Protein 6SDX (pdb70)

Sequence (347 aa):
ALSAWVGYSVLGAVLDPTGKIVERFTPEVAPISEERVIDVAPPSYASRVGVREPLITGVRAIDGLLTCGVGQRMGIFASAGCGKTMLMHMLIEQTEADVFVIGLIGERGREVTEFVDMLRASHKKEKCVLVFATSDFPSVDRCNAAQLATTVAEYFRDQGKRVVLFIDSMTRYARALRDVALASGERPARRGYPASVFDNLPRLLERPGATSEGSITAFYTVLLESEEEADPMADEIRSILDGHLYLSRKLAGQGHYPAIDVLKSVSRVFGQVTTPTHAEQASAVRKLMTRLEELQLFNIDNDRAMQMRDSLKAWLCQPVAQYSSFDDTLSGMNAFADQNSAWSHPQ

Foldseek 3Di:
DQKEKADQQQQQFEAELNHDGPDGLDPRPDPDIDIDDLQDFADDPVQADDQFAWWAQLALLCVQQATHTQQFEEEAEEAPQLQPVLVVLLSVQFTDWQAEFEFAAAAAPVVVVVVVVSLSVGPCSRRYGYYYDHNPDQLVSSLSRLSVSLVNQVRVQVVQIRYEYEYHAVQSNLVSQQVVCVVPPAAADAPSRGPVSLVRSLRSRNRFGQGPGHGYYYYHYDHPHDPPDDDPPVVSVCVNGQWYWYAYVVCSVVVQPPSTPSLPTHRNCVVNHDDVVSVVLSVLLNVLVVVLVVPPPPPVLVVQSVVLVVVVSVSNRDHSNRGHDSVRSSVVSVVSSVCSVPDSDPD

GO terms:
  GO:0005737 cytoplasm (C, EXP)
  GO:0005515 protein binding (F, IPI)

InterPro domains:
  IPR000194 ATPase, F1/V1/A1 complex, alpha/beta subunit, nucleotide-binding domain [PF00006] (139-348)
  IPR003593 AAA+ ATPase domain [SM00382] (151-332)
  IPR004100 ATPase, F1/V1/A1 complex, alpha/beta subunit, N-terminal domain [PF02874] (15-80)
  IPR005714 ATPase, type III secretion system, FliI/YscN [TIGR01026] (13-426)
  IPR020003 ATPase, alpha/beta subunit, nucleotide-binding domain, active site [PS00152] (339-348)
  IPR027417 P-loop containing nucleoside triphosphate hydrolase [SSF52540] (84-353)
  IPR040627 T3SS EscN ATPase, C-terminal [PF18269] (355-425)
  IPR050053 ATPase alpha/beta chains [PTHR15184] (17-420)

Solvent-accessible surface area: 15320 Å² total; per-residue (Å²): 131,98,52,7,138,0,0,47,16,3,12,0,0,5,0,25,2,72,13,140,63,67,64,78,17,19,119,78,73,24,114,92,44,72,106,48,58,5,60,55,61,36,48,66,200,84,62,60,87,50,31,197,84,38,2,48,0,0,0,29,3,0,0,0,8,0,0,0,0,9,3,0,38,1,0,0,0,0,29,73,73,1,21,27,62,97,5,0,19,2,0,5,52,18,3,147,11,60,5,0,0,0,0,10,0,6,46,138,36,149,68,10,77,81,6,9,65,93,4,99,83,20,134,19,70,73,66,0,0,0,0,28,0,16,52,140,58,75,18,83,31,52,7,13,0,0,12,0,0,1,0,0,0,12,4,0,25,50,67,42,69,72,0,1,0,2,0,12,5,0,4,68,5,0,66,2,17,53,56,54,11,69,94,89,72,62,199,79,64,126,138,34,6,0,55,37,1,32,109,50,0,29,78,3,0,68,1,0,6,16,26,105,111,10,8,0,0,0,2,0,1,1,47,31,46,74,134,166,125,14,37,26,3,2,90,44,0,62,72,25,0,31,0,25,0,41,2,0,165,114,27,10,71,124,39,13,102,14,1,5,19,3,65,104,4,61,6,130,6,35,59,110,12,18,84,109,83,5,34,120,28,7,49,15,0,71,113,0,12,59,82,4,70,107,42,47,172,212,153,100,49,71,88,105,0,56,114,29,65,80,55,7,51,68,39,12,47,2,79,49,95,76,121,6,36,46,110,88,0,47,70,13,1,66,52,21,9,72,64,26,95,83,46,33,128,56,193

Secondary structure (DSSP, 8-state):
--EEEEEGGGTTEEE-TTS-EEEESS--S---EEEEESS-PPPPGGG-----SEE--S-HHHHHHS-EETT-EEEEEE-TTS-HHHHHHHHHHH---SEEEEEEEEE-HHHHHHHHHHHHHSTTGGGEEEEEEETTS-HHHHHHHHHHHHHHHHHHHHTT-EEEEEEE-HHHHHHHHHHHHHTTTPPEEETTEEHHHHHHHHHHHTS-EE-SS-EEEEEEEEE--SSSS--HHHHHHHHHSSEEEEE-HHHHHHT-SS-B-GGG-EETTHHHHS-HHHHHHHHHHHHHHHHHHHHHT--HHHHHHHHHHHHHHHHH---TT----HHHHHHHHHHHHHHHHS-----

Structure (mmCIF, N/CA/C/O backbone):
data_6SDX
#
_entry.id   6SDX
#
_cell.length_a   107.898
_cell.length_b   107.898
_cell.length_c   73.847
_cell.angle_alpha   90.000
_cell.angle_beta   90.000
_cell.angle_gamma   120.000
#
_symmetry.space_group_name_H-M   'P 65'
#
loop_
_entity.id
_entity.type
_entity.pdbx_description
1 polymer 'ATP synthase'
2 non-polymer 'PHOSPHOTHIOPHOSPHORIC ACID-ADENYLATE ESTER'
3 non-polymer 'MAGNESIUM ION'
4 non-polymer GLYCEROL
5 water water
#
loop_
_atom_site.group_PDB
_atom_site.id
_atom_site.type_symbol
_atom_site.label_atom_id
_atom_site.label_alt_id
_atom_site.label_comp_id
_atom_site.label_asym_id
_atom_site.label_entity_id
_atom_site.label_seq_id
_atom_site.pdbx_PDB_ins_code
_atom_site.Cartn_x
_atom_site.Cartn_y
_atom_site.Cartn_z
_atom_site.occupancy
_atom_site.B_iso_or_equiv
_atom_site.auth_seq_id
_atom_site.auth_comp_id
_atom_site.auth_asym_id
_atom_site.auth_atom_id
_atom_site.pdbx_PDB_model_num
ATOM 1 N N . ALA A 1 4 ? 61.055 12.819 15.544 1.00 85.24 82 ALA A N 1
ATOM 2 C CA . ALA A 1 4 ? 61.817 11.643 15.141 1.00 84.39 82 ALA A CA 1
ATOM 3 C C . ALA A 1 4 ? 61.879 10.622 16.268 1.00 83.31 82 ALA A C 1
ATOM 4 O O . ALA A 1 4 ? 62.961 10.190 16.669 1.00 79.37 82 ALA A O 1
ATOM 6 N N . LEU A 1 5 ? 60.710 10.246 16.781 1.00 80.63 83 LEU A N 1
ATOM 7 C CA . LEU A 1 5 ? 60.641 9.221 17.812 1.00 73.54 83 LEU A CA 1
ATOM 8 C C . LEU A 1 5 ? 61.126 7.891 17.248 1.00 66.32 83 LEU A C 1
ATOM 9 O O . LEU A 1 5 ? 60.669 7.448 16.190 1.00 72.21 83 LEU A O 1
ATOM 14 N N . SER A 1 6 ? 62.069 7.263 17.942 1.00 60.29 84 SER A N 1
ATOM 15 C CA . SER A 1 6 ? 62.588 5.964 17.541 1.00 59.68 84 SER A CA 1
ATOM 16 C C . SER A 1 6 ? 62.192 4.904 18.558 1.00 59.84 84 SER A C 1
ATOM 17 O O . SER A 1 6 ? 61.698 5.198 19.650 1.00 65.47 84 SER A O 1
ATOM 20 N N . ALA A 1 7 ? 62.427 3.652 18.181 1.00 59.49 85 ALA A N 1
ATOM 21 C CA . ALA A 1 7 ? 62.109 2.530 19.047 1.00 55.18 85 ALA A CA 1
ATOM 22 C C . ALA A 1 7 ? 62.995 1.351 18.681 1.00 56.54 85 ALA A C 1
ATOM 23 O O . ALA A 1 7 ? 63.531 1.269 17.571 1.00 63.38 85 ALA A O 1
ATOM 25 N N . TRP A 1 8 ? 63.152 0.442 19.638 1.00 53.08 86 TRP A N 1
ATOM 26 C CA . TRP A 1 8 ? 63.927 -0.771 19.433 1.00 52.52 86 TRP A CA 1
ATOM 27 C C . TRP A 1 8 ? 63.018 -1.842 18.845 1.00 54.84 86 TRP A C 1
ATOM 28 O O . TRP A 1 8 ? 61.990 -2.188 19.437 1.00 58.76 86 TRP A O 1
ATOM 39 N N . VAL A 1 9 ? 63.398 -2.359 17.680 1.00 50.35 87 VAL A N 1
ATOM 40 C CA . VAL A 1 9 ? 62.656 -3.410 16.999 1.00 49.89 87 VAL A CA 1
ATOM 41 C C . VAL A 1 9 ? 63.634 -4.510 16.617 1.00 57.57 87 VAL A C 1
ATOM 42 O O . VAL A 1 9 ? 64.847 -4.310 16.593 1.00 64.21 87 VAL A O 1
ATOM 46 N N . GLY A 1 10 ? 63.097 -5.682 16.320 1.00 51.51 88 GLY A N 1
ATOM 47 C CA . GLY A 1 10 ? 63.935 -6.776 15.889 1.00 47.73 88 GLY A CA 1
ATOM 48 C C . GLY A 1 10 ? 63.427 -8.097 16.418 1.00 51.50 88 GLY A C 1
ATOM 49 O O . GLY A 1 10 ? 62.260 -8.231 16.778 1.00 56.93 88 GLY A O 1
ATOM 50 N N . TYR A 1 11 ? 64.330 -9.079 16.462 1.00 52.68 89 TYR A N 1
ATOM 51 C CA . TYR A 1 11 ? 63.962 -10.419 16.904 1.00 60.07 89 TYR A CA 1
ATOM 52 C C . TYR A 1 11 ? 63.527 -10.448 18.362 1.00 58.08 89 TYR A C 1
ATOM 53 O O . TYR A 1 11 ? 62.856 -11.400 18.778 1.00 61.84 89 TYR A O 1
ATOM 62 N N . SER A 1 12 ? 63.882 -9.422 19.141 1.00 47.26 90 SER A N 1
ATOM 63 C CA . SER A 1 12 ? 63.537 -9.377 20.556 1.00 49.18 90 SER A CA 1
ATOM 64 C C . SER A 1 12 ? 62.061 -9.089 20.805 1.00 49.40 90 SER A C 1
ATOM 65 O O . SER A 1 12 ? 61.591 -9.300 21.927 1.00 48.51 90 SER A O 1
ATOM 68 N N . VAL A 1 13 ? 61.314 -8.626 19.799 1.00 51.39 91 VAL A N 1
ATOM 69 C CA . VAL A 1 13 ? 59.888 -8.374 19.965 1.00 50.17 91 VAL A CA 1
ATOM 70 C C . VAL A 1 13 ? 59.029 -9.496 19.401 1.00 50.89 91 VAL A C 1
ATOM 71 O O . VAL A 1 13 ? 57.795 -9.396 19.436 1.00 54.34 91 VAL A O 1
ATOM 75 N N . LEU A 1 14 ? 59.638 -10.557 18.877 1.00 52.68 92 LEU A N 1
ATOM 76 C CA . LEU A 1 14 ? 58.869 -11.697 18.396 1.00 50.08 92 LEU A CA 1
ATOM 77 C C . LEU A 1 14 ? 58.199 -12.409 19.565 1.00 52.99 92 LEU A C 1
ATOM 78 O O . LEU A 1 14 ? 58.838 -12.695 20.583 1.00 54.36 92 LEU A O 1
ATOM 83 N N . GLY A 1 15 ? 56.910 -12.701 19.412 1.00 52.38 93 GLY A N 1
ATOM 84 C CA . GLY A 1 15 ? 56.149 -13.289 20.496 1.00 57.21 93 GLY A CA 1
ATOM 85 C C . GLY A 1 15 ? 55.896 -12.344 21.647 1.00 59.59 93 GLY A C 1
ATOM 86 O O . GLY A 1 15 ? 55.729 -12.794 22.784 1.00 67.20 93 GLY A O 1
ATOM 87 N N . ALA A 1 16 ? 55.861 -11.040 21.382 1.00 54.00 94 ALA A N 1
ATOM 88 C CA . ALA A 1 16 ? 55.716 -10.038 22.425 1.00 50.55 94 ALA A CA 1
ATOM 89 C C . ALA A 1 16 ? 54.612 -9.053 22.065 1.00 52.89 94 ALA A C 1
ATOM 90 O O . ALA A 1 16 ? 54.208 -8.924 20.906 1.00 53.37 94 ALA A O 1
ATOM 92 N N . VAL A 1 17 ? 54.136 -8.350 23.087 1.00 48.34 95 VAL A N 1
ATOM 93 C CA . VAL A 1 17 ? 53.148 -7.288 22.949 1.00 45.07 95 VAL A CA 1
ATOM 94 C C . VAL A 1 17 ? 53.839 -5.972 23.268 1.00 48.24 95 VAL A C 1
ATOM 95 O O . VAL A 1 17 ? 54.402 -5.806 24.357 1.00 54.13 95 VAL A O 1
ATOM 99 N N . LEU A 1 18 ? 53.794 -5.037 22.328 1.00 49.49 96 LEU A N 1
ATOM 100 C CA . LEU A 1 18 ? 54.451 -3.749 22.476 1.00 50.57 96 LEU A CA 1
ATOM 101 C C . LEU A 1 18 ? 53.416 -2.654 22.692 1.00 56.11 96 LEU A C 1
ATOM 102 O O . LEU A 1 18 ? 52.364 -2.642 22.044 1.00 58.64 96 LEU A O 1
ATOM 107 N N . ASP A 1 19 ? 53.713 -1.746 23.613 1.00 57.62 97 ASP A N 1
ATOM 108 C CA . ASP A 1 19 ? 52.941 -0.522 23.756 1.00 61.05 97 ASP A CA 1
ATOM 109 C C . ASP A 1 19 ? 53.430 0.473 22.706 1.00 63.15 97 ASP A C 1
ATOM 110 O O . ASP A 1 19 ? 54.456 0.244 22.061 1.00 61.15 97 ASP A O 1
ATOM 115 N N . PRO A 1 20 ? 52.705 1.590 22.484 1.00 61.31 98 PRO A N 1
ATOM 116 C CA . PRO A 1 20 ? 53.037 2.468 21.348 1.00 60.91 98 PRO A CA 1
ATOM 117 C C . PRO A 1 20 ? 54.484 2.944 21.267 1.00 62.36 98 PRO A C 1
ATOM 118 O O . PRO A 1 20 ? 54.881 3.504 20.241 1.00 64.38 98 PRO A O 1
ATOM 122 N N . THR A 1 21 ? 55.285 2.732 22.311 1.00 64.27 99 THR A N 1
ATOM 123 C CA . THR A 1 21 ? 56.657 3.223 22.338 1.00 63.32 99 THR A CA 1
ATOM 124 C C . THR A 1 21 ? 57.694 2.108 22.257 1.00 60.46 99 THR A C 1
ATOM 125 O O . THR A 1 21 ? 58.889 2.375 22.426 1.00 64.53 99 THR A O 1
ATOM 129 N N . GLY A 1 22 ? 57.272 0.872 22.001 1.00 53.23 100 GLY A N 1
ATOM 130 C CA . GLY A 1 22 ? 58.191 -0.237 21.864 1.00 54.58 100 GLY A CA 1
ATOM 131 C C . GLY A 1 22 ? 58.525 -0.972 23.145 1.00 59.77 100 GLY A C 1
ATOM 132 O O . GLY A 1 22 ? 59.336 -1.907 23.108 1.00 62.28 100 GLY A O 1
ATOM 133 N N . LYS A 1 23 ? 57.939 -0.581 24.274 1.00 61.47 101 LYS A N 1
ATOM 134 C CA . LYS A 1 23 ? 58.173 -1.292 25.525 1.00 57.95 101 LYS A CA 1
ATOM 135 C C . LYS A 1 23 ? 57.459 -2.635 25.488 1.00 61.18 101 LYS A C 1
ATOM 136 O O . LYS A 1 23 ? 56.245 -2.695 25.267 1.00 53.81 101 LYS A O 1
ATOM 142 N N . ILE A 1 24 ? 58.213 -3.713 25.689 1.00 62.47 102 ILE A N 1
ATOM 143 C CA . ILE A 1 24 ? 57.615 -5.041 25.779 1.00 57.05 102 ILE A CA 1
ATOM 144 C C . ILE A 1 24 ? 56.832 -5.108 27.088 1.00 60.14 102 ILE A C 1
ATOM 145 O O . ILE A 1 24 ? 57.419 -5.121 28.174 1.00 68.39 102 ILE A O 1
ATOM 150 N N . VAL A 1 25 ? 55.501 -5.128 26.991 1.00 56.96 103 VAL A N 1
ATOM 151 C CA . VAL A 1 25 ? 54.647 -5.180 28.173 1.00 52.75 103 VAL A CA 1
ATOM 152 C C . VAL A 1 25 ? 54.169 -6.588 28.484 1.00 61.90 103 VAL A C 1
ATOM 153 O O . VAL A 1 25 ? 53.533 -6.802 29.525 1.00 69.31 103 VAL A O 1
ATOM 157 N N . GLU A 1 26 ? 54.466 -7.557 27.621 1.00 61.33 104 GLU A N 1
ATOM 158 C CA . GLU A 1 26 ? 53.997 -8.927 27.782 1.00 57.99 104 GLU A CA 1
ATOM 159 C C . GLU A 1 26 ? 54.674 -9.796 26.736 1.00 56.87 104 GLU A C 1
ATOM 160 O O . GLU A 1 26 ? 54.975 -9.335 25.635 1.00 62.08 104 GLU A O 1
ATOM 166 N N . ARG A 1 27 ? 54.921 -11.050 27.098 1.00 55.12 105 ARG A N 1
ATOM 167 C CA . ARG A 1 27 ? 55.323 -12.073 26.149 1.00 58.33 105 ARG A CA 1
ATOM 168 C C . ARG A 1 27 ? 54.339 -13.234 26.216 1.00 57.74 105 ARG A C 1
ATOM 169 O O . ARG A 1 27 ? 53.656 -13.440 27.223 1.00 71.19 105 ARG A O 1
ATOM 177 N N . PHE A 1 28 ? 54.252 -13.977 25.110 1.00 52.70 106 PHE A N 1
ATOM 178 C CA . PHE A 1 28 ? 53.622 -15.293 25.113 1.00 55.24 106 PHE A CA 1
ATOM 179 C C . PHE A 1 28 ? 54.558 -16.341 24.528 1.00 58.96 106 PHE A C 1
ATOM 180 O O . PHE A 1 28 ? 54.127 -17.459 24.225 1.00 66.11 106 PHE A O 1
ATOM 188 N N . THR A 1 29 ? 55.839 -16.003 24.391 1.00 55.22 107 THR A N 1
ATOM 189 C CA . THR A 1 29 ? 56.857 -16.878 23.854 1.00 59.96 107 THR A CA 1
ATOM 190 C C . THR A 1 29 ? 58.177 -16.488 24.499 1.00 62.12 107 THR A C 1
ATOM 191 O O . THR A 1 29 ? 58.436 -15.288 24.667 1.00 69.49 107 THR A O 1
ATOM 195 N N . PRO A 1 30 ? 59.003 -17.452 24.903 1.00 61.47 108 PRO A N 1
ATOM 196 C CA . PRO A 1 30 ? 60.381 -17.117 25.277 1.00 60.62 108 PRO A CA 1
ATOM 197 C C . PRO A 1 30 ? 61.049 -16.336 24.156 1.00 66.39 108 PRO A C 1
ATOM 198 O O . PRO A 1 30 ? 60.903 -16.668 22.977 1.00 70.42 108 PRO A O 1
ATOM 202 N N . GLU A 1 31 ? 61.755 -15.269 24.530 1.00 65.53 109 GLU A N 1
ATOM 203 C CA . GLU A 1 31 ? 62.431 -14.393 23.580 1.00 59.25 109 GLU A CA 1
ATOM 204 C C . GLU A 1 31 ? 63.198 -15.195 22.541 1.00 68.34 109 GLU A C 1
ATOM 205 O O . GLU A 1 31 ? 64.051 -16.021 22.883 1.00 67.65 109 GLU A O 1
ATOM 211 N N . VAL A 1 32 ? 62.881 -14.962 21.268 1.00 68.41 110 VAL A N 1
ATOM 212 C CA . VAL A 1 32 ? 63.474 -15.757 20.199 1.00 59.24 110 VAL A CA 1
ATOM 213 C C . VAL A 1 32 ? 64.980 -15.533 20.141 1.00 60.50 110 VAL A C 1
ATOM 214 O O . VAL A 1 32 ? 65.765 -16.487 20.074 1.00 62.61 110 VAL A O 1
ATOM 218 N N . ALA A 1 33 ? 65.405 -14.270 20.189 1.00 55.66 111 ALA A N 1
ATOM 219 C CA . ALA A 1 33 ? 66.814 -13.895 20.174 1.00 55.53 111 ALA A CA 1
ATOM 220 C C . ALA A 1 33 ? 66.963 -12.427 20.558 1.00 58.02 111 ALA A C 1
ATOM 221 O O . ALA A 1 33 ? 66.120 -11.601 20.187 1.00 61.69 111 ALA A O 1
ATOM 223 N N . PRO A 1 34 ? 68.016 -12.060 21.300 1.00 61.58 112 PRO A N 1
ATOM 224 C CA . PRO A 1 34 ? 68.210 -10.662 21.729 1.00 60.84 112 PRO A CA 1
ATOM 225 C C . PRO A 1 34 ? 68.910 -9.816 20.665 1.00 62.72 112 PRO A C 1
ATOM 226 O O . PRO A 1 34 ? 70.012 -9.301 20.864 1.00 68.00 112 PRO A O 1
ATOM 230 N N . ILE A 1 35 ? 68.248 -9.658 19.521 1.00 60.52 113 ILE A N 1
ATOM 231 C CA . ILE A 1 35 ? 68.771 -8.885 18.397 1.00 62.08 113 ILE A CA 1
ATOM 232 C C . ILE A 1 35 ? 67.783 -7.765 18.103 1.00 67.96 113 ILE A C 1
ATOM 233 O O . ILE A 1 35 ? 66.592 -8.025 17.886 1.00 73.86 113 ILE A O 1
ATOM 238 N N . SER A 1 36 ? 68.273 -6.526 18.082 1.00 69.04 114 SER A N 1
ATOM 239 C CA . SER A 1 36 ? 67.380 -5.391 17.892 1.00 71.72 114 SER A CA 1
ATOM 240 C C . SER A 1 36 ? 68.155 -4.169 17.412 1.00 76.09 114 SER A C 1
ATOM 241 O O . SER A 1 36 ? 69.267 -3.904 17.875 1.00 79.73 114 SER A O 1
ATOM 244 N N . GLU A 1 37 ? 67.545 -3.439 16.483 1.00 74.47 115 GLU A N 1
ATOM 245 C CA . GLU A 1 37 ? 68.013 -2.146 16.014 1.00 70.50 115 GLU A CA 1
ATOM 246 C C . GLU A 1 37 ? 67.146 -1.031 16.581 1.00 68.35 115 GLU A C 1
ATOM 247 O O . GLU A 1 37 ? 65.966 -1.225 16.890 1.00 66.41 115 GLU A O 1
ATOM 253 N N . GLU A 1 38 ? 67.742 0.151 16.690 1.00 70.02 116 GLU A N 1
ATOM 254 C CA . GLU A 1 38 ? 66.978 1.375 16.867 1.00 72.44 116 GLU A CA 1
ATOM 255 C C . GLU A 1 38 ? 66.507 1.852 15.498 1.00 69.29 116 GLU A C 1
ATOM 256 O O . GLU A 1 38 ? 67.295 1.898 14.548 1.00 70.22 116 GLU A O 1
ATOM 262 N N . ARG A 1 39 ? 65.222 2.184 15.386 1.00 60.30 117 ARG A N 1
ATOM 263 C CA . ARG A 1 39 ? 64.667 2.631 14.116 1.00 55.20 117 ARG A CA 1
ATOM 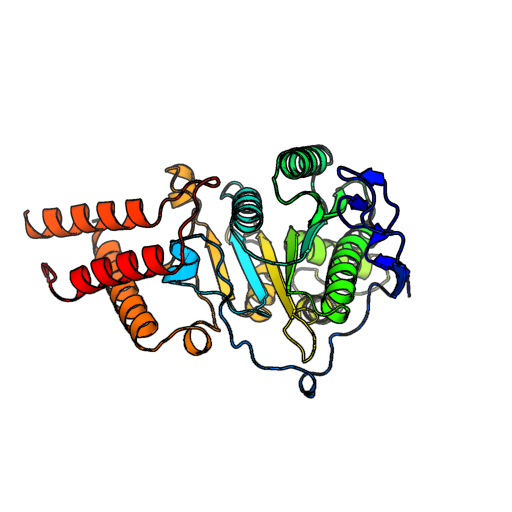264 C C . ARG A 1 39 ? 63.656 3.742 14.348 1.00 55.90 117 ARG A C 1
ATOM 265 O O . ARG A 1 39 ? 62.891 3.704 15.316 1.00 58.95 117 ARG A O 1
ATOM 273 N N . VAL A 1 40 ? 63.664 4.733 13.454 1.00 46.77 118 VAL A N 1
ATOM 274 C CA . VAL A 1 40 ? 62.640 5.771 13.461 1.00 49.22 118 VAL A CA 1
ATOM 275 C C . VAL A 1 40 ? 61.331 5.173 12.969 1.00 52.41 118 VAL A C 1
ATOM 276 O O . VAL A 1 40 ? 61.293 4.482 11.943 1.00 54.19 118 VAL A O 1
ATOM 280 N N . ILE A 1 41 ? 60.247 5.434 13.702 1.00 55.51 119 ILE A N 1
ATOM 281 C CA . ILE A 1 41 ? 58.974 4.794 13.393 1.00 54.10 119 ILE A CA 1
ATOM 282 C C . ILE A 1 41 ? 58.165 5.531 12.331 1.00 55.94 119 ILE A C 1
ATOM 283 O O . ILE A 1 41 ? 57.277 4.923 11.716 1.00 58.89 119 ILE A O 1
ATOM 288 N N . ASP A 1 42 ? 58.442 6.809 12.090 1.00 59.22 120 ASP A N 1
ATOM 289 C CA . ASP A 1 42 ? 57.746 7.570 11.054 1.00 65.36 120 ASP A CA 1
ATOM 290 C C . ASP A 1 42 ? 58.776 7.988 10.007 1.00 62.11 120 ASP A C 1
ATOM 291 O O . ASP A 1 42 ? 59.374 9.063 10.097 1.00 62.87 120 ASP A O 1
ATOM 296 N N . VAL A 1 43 ? 58.980 7.125 9.014 1.00 63.87 121 VAL A N 1
ATOM 297 C CA . VAL A 1 43 ? 59.857 7.422 7.887 1.00 65.23 121 VAL A CA 1
ATOM 298 C C . VAL A 1 43 ? 59.020 7.436 6.615 1.00 65.94 121 VAL A C 1
ATOM 299 O O . VAL A 1 43 ? 57.817 7.153 6.647 1.00 70.39 121 VAL A O 1
ATOM 303 N N . ALA A 1 44 ? 59.643 7.770 5.496 1.00 60.80 122 ALA A N 1
ATOM 304 C CA . ALA A 1 44 ? 58.949 7.837 4.222 1.00 63.02 122 ALA A CA 1
ATOM 305 C C . ALA A 1 44 ? 58.951 6.477 3.539 1.00 64.22 122 ALA A C 1
ATOM 306 O O . ALA A 1 44 ? 59.800 5.627 3.825 1.00 65.33 122 ALA A O 1
ATOM 308 N N . PRO A 1 45 ? 58.002 6.233 2.638 1.00 61.83 123 PRO A N 1
ATOM 309 C CA . PRO A 1 45 ? 58.029 4.999 1.844 1.00 56.32 123 PRO A CA 1
ATOM 310 C C . PRO A 1 45 ? 59.293 4.929 1.006 1.00 62.37 123 PRO A C 1
ATOM 311 O O . PRO A 1 45 ? 59.901 5.966 0.701 1.00 67.46 123 PRO A O 1
ATOM 315 N N . PRO A 1 46 ? 59.732 3.732 0.627 1.00 60.85 124 PRO A N 1
ATOM 316 C CA . PRO A 1 46 ? 60.870 3.630 -0.291 1.00 63.28 124 PRO A CA 1
ATOM 317 C C . PRO A 1 46 ? 60.491 4.127 -1.677 1.00 67.23 124 PRO A C 1
ATOM 318 O O . PRO A 1 46 ? 59.317 4.174 -2.053 1.00 68.68 124 PRO A O 1
ATOM 322 N N . SER A 1 47 ? 61.517 4.512 -2.436 1.00 69.44 125 SER A N 1
ATOM 323 C CA . SER A 1 47 ? 61.308 5.044 -3.775 1.00 71.62 125 SER A CA 1
ATOM 324 C C . SER A 1 47 ? 60.518 4.062 -4.630 1.00 73.37 125 SER A C 1
ATOM 325 O O . SER A 1 47 ? 60.697 2.845 -4.534 1.00 80.36 125 SER A O 1
ATOM 328 N N . TYR A 1 48 ? 59.625 4.605 -5.461 1.00 68.17 126 TYR A N 1
ATOM 329 C CA . TYR A 1 48 ? 58.883 3.769 -6.398 1.00 70.06 126 TYR A CA 1
ATOM 330 C C . TYR A 1 48 ? 59.822 2.988 -7.306 1.00 73.29 126 TYR A C 1
ATOM 331 O O . TYR A 1 48 ? 59.469 1.902 -7.780 1.00 71.29 126 TYR A O 1
ATOM 340 N N . ALA A 1 49 ? 61.020 3.521 -7.558 1.00 76.34 127 ALA A N 1
ATOM 341 C CA . ALA A 1 49 ? 61.990 2.886 -8.438 1.00 76.04 127 ALA A CA 1
ATOM 342 C C . ALA A 1 49 ? 62.805 1.799 -7.749 1.00 76.65 127 ALA A C 1
ATOM 343 O O . ALA A 1 49 ? 63.546 1.083 -8.432 1.00 79.59 127 ALA A O 1
ATOM 345 N N . SER A 1 50 ? 62.705 1.666 -6.428 1.00 73.75 128 SER A N 1
ATOM 346 C CA . SER A 1 50 ? 63.338 0.569 -5.706 1.00 73.23 128 SER A CA 1
ATOM 347 C C . SER A 1 50 ? 62.381 -0.586 -5.467 1.00 79.44 128 SER A C 1
ATOM 348 O O . SER A 1 50 ? 62.779 -1.602 -4.884 1.00 83.95 128 SER A O 1
ATOM 351 N N . ARG A 1 51 ? 61.131 -0.452 -5.898 1.00 78.49 129 ARG A N 1
ATOM 352 C CA . ARG A 1 51 ? 60.168 -1.528 -5.758 1.00 74.64 129 ARG A CA 1
ATOM 353 C C . ARG A 1 51 ? 60.470 -2.658 -6.736 1.00 77.76 129 ARG A C 1
ATOM 354 O O . ARG A 1 51 ? 61.268 -2.526 -7.671 1.00 83.64 129 ARG A O 1
ATOM 362 N N . VAL A 1 52 ? 59.814 -3.791 -6.488 1.00 80.50 130 VAL A N 1
ATOM 363 C CA . VAL A 1 52 ? 59.625 -4.844 -7.477 1.00 85.36 130 VAL A CA 1
ATOM 364 C C . VAL A 1 52 ? 58.126 -5.018 -7.688 1.00 93.44 130 VAL A C 1
ATOM 365 O O . VAL A 1 52 ? 57.302 -4.435 -6.976 1.00 98.42 130 VAL A O 1
ATOM 369 N N . GLY A 1 53 ? 57.784 -5.824 -8.684 1.00 94.81 131 GLY A N 1
ATOM 370 C CA . GLY A 1 53 ? 56.391 -6.072 -8.981 1.00 95.58 131 GLY A CA 1
ATOM 371 C C . GLY A 1 53 ? 55.746 -7.006 -7.975 1.00 88.36 131 GLY A C 1
ATOM 372 O O . GLY A 1 53 ? 56.398 -7.835 -7.343 1.00 82.72 131 GLY A O 1
ATOM 373 N N . VAL A 1 54 ? 54.440 -6.837 -7.804 1.00 88.74 132 VAL A N 1
ATOM 374 C CA . VAL A 1 54 ? 53.656 -7.793 -7.037 1.00 92.74 132 VAL A CA 1
ATOM 375 C C . VAL A 1 54 ? 53.531 -9.042 -7.895 1.00 97.92 132 VAL A C 1
ATOM 376 O O . VAL A 1 54 ? 52.629 -9.138 -8.735 1.00 93.27 132 VAL A O 1
ATOM 380 N N . ARG A 1 55 ? 54.439 -9.998 -7.708 1.00 109.57 133 ARG A N 1
ATOM 381 C CA . ARG A 1 55 ? 54.451 -11.167 -8.579 1.00 108.47 133 ARG A CA 1
ATOM 382 C C . ARG A 1 55 ? 53.641 -12.319 -7.997 1.00 103.50 133 ARG A C 1
ATOM 383 O O . ARG A 1 55 ? 52.513 -12.570 -8.435 1.00 103.65 133 ARG A O 1
ATOM 391 N N . GLU A 1 56 ? 54.211 -13.028 -7.016 1.00 93.07 134 GLU A N 1
ATOM 392 C CA . GLU A 1 56 ? 53.579 -14.228 -6.498 1.00 85.80 134 GLU A CA 1
ATOM 393 C C . GLU A 1 56 ? 52.225 -13.901 -5.877 1.00 79.79 134 GLU A C 1
ATOM 394 O O . GLU A 1 56 ? 51.965 -12.759 -5.485 1.00 83.36 134 GLU A O 1
ATOM 400 N N . PRO A 1 57 ? 51.348 -14.892 -5.776 1.00 71.40 135 PRO A N 1
ATOM 401 C CA . PRO A 1 57 ? 50.186 -14.759 -4.899 1.00 67.97 135 PRO A CA 1
ATOM 402 C C . PRO A 1 57 ? 50.557 -15.066 -3.456 1.00 63.52 135 PRO A C 1
ATOM 403 O O . PRO A 1 57 ? 51.512 -15.788 -3.167 1.00 62.34 135 PRO A O 1
ATOM 407 N N . LEU A 1 58 ? 49.787 -14.483 -2.544 1.00 57.00 136 LEU A N 1
ATOM 408 C CA . LEU A 1 58 ? 49.846 -14.838 -1.133 1.00 56.05 136 LEU A CA 1
ATOM 409 C C . LEU A 1 58 ? 48.679 -15.768 -0.832 1.00 58.96 136 LEU A C 1
ATOM 410 O O . LEU A 1 58 ? 47.515 -15.367 -0.947 1.00 63.22 136 LEU A O 1
ATOM 415 N N . ILE A 1 59 ? 48.989 -17.008 -0.462 1.00 53.90 137 ILE A N 1
ATOM 416 C CA . ILE A 1 59 ? 47.966 -18.014 -0.191 1.00 49.89 137 ILE A CA 1
ATOM 417 C C . ILE A 1 59 ? 47.448 -17.804 1.229 1.00 53.83 137 ILE A C 1
ATOM 418 O O . ILE A 1 59 ? 48.170 -18.022 2.205 1.00 57.90 137 ILE A O 1
ATOM 423 N N . THR A 1 60 ? 46.190 -17.385 1.346 1.00 54.35 138 THR A N 1
ATOM 424 C CA . THR A 1 60 ? 45.588 -17.104 2.641 1.00 49.71 138 THR A CA 1
ATOM 425 C C . THR A 1 60 ? 44.846 -18.292 3.234 1.00 52.95 138 THR A C 1
ATOM 426 O O . THR A 1 60 ? 44.375 -18.199 4.371 1.00 56.88 138 THR A O 1
ATOM 430 N N . GLY A 1 61 ? 44.721 -19.397 2.502 1.00 52.44 139 GLY A N 1
ATOM 431 C CA . GLY A 1 61 ? 43.937 -20.524 2.959 1.00 53.41 139 GLY A CA 1
ATOM 432 C C . GLY A 1 61 ? 42.441 -20.313 2.946 1.00 57.72 139 GLY A C 1
ATOM 433 O O . GLY A 1 61 ? 41.697 -21.272 3.182 1.00 58.56 139 GLY A O 1
ATOM 434 N N . VAL A 1 62 ? 41.972 -19.098 2.683 1.00 57.18 140 VAL A N 1
ATOM 435 C CA . VAL A 1 62 ? 40.548 -18.808 2.587 1.00 58.20 140 VAL A CA 1
ATOM 436 C C . VAL A 1 62 ? 40.118 -19.006 1.140 1.00 63.24 140 VAL A C 1
ATOM 437 O O . VAL A 1 62 ? 40.773 -18.512 0.215 1.00 65.07 140 VAL A O 1
ATOM 441 N N . ARG A 1 63 ? 39.019 -19.738 0.944 1.00 61.97 141 ARG A N 1
ATOM 442 C CA . ARG A 1 63 ? 38.621 -20.131 -0.405 1.00 54.60 141 ARG A CA 1
ATOM 443 C C . ARG A 1 63 ? 38.166 -18.933 -1.227 1.00 55.18 141 ARG A C 1
ATOM 444 O O . ARG A 1 63 ? 38.577 -18.775 -2.381 1.00 60.08 141 ARG A O 1
ATOM 452 N N . ALA A 1 64 ? 37.307 -18.084 -0.656 1.00 52.64 142 ALA A N 1
ATOM 453 C CA . ALA A 1 64 ? 36.787 -16.949 -1.413 1.00 53.85 142 ALA A CA 1
ATOM 454 C C . ALA A 1 64 ? 37.912 -16.032 -1.872 1.00 58.49 142 ALA A C 1
ATOM 455 O O . ALA A 1 64 ? 37.971 -15.647 -3.046 1.00 64.07 142 ALA A O 1
ATOM 457 N N . ILE A 1 65 ? 38.832 -15.702 -0.966 1.00 58.01 143 ILE A N 1
ATOM 458 C CA . ILE A 1 65 ? 39.925 -14.792 -1.294 1.00 56.04 143 ILE A CA 1
ATOM 459 C C . ILE A 1 65 ? 40.861 -15.420 -2.322 1.00 57.40 143 ILE A C 1
ATOM 460 O O . ILE A 1 65 ? 41.136 -14.832 -3.372 1.00 60.26 143 ILE A O 1
ATOM 465 N N . ASP A 1 66 ? 41.361 -16.627 -2.038 1.00 48.78 144 ASP A N 1
ATOM 466 C CA . ASP A 1 66 ? 42.329 -17.257 -2.933 1.00 52.04 144 ASP A CA 1
ATOM 467 C C . ASP A 1 66 ? 41.728 -17.575 -4.296 1.00 56.11 144 ASP A C 1
ATOM 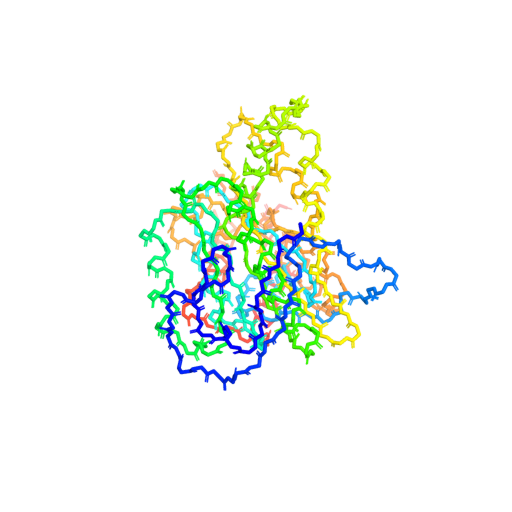468 O O . ASP A 1 66 ? 42.455 -17.638 -5.295 1.00 59.14 144 ASP A O 1
ATOM 473 N N . GLY A 1 67 ? 40.416 -17.781 -4.361 1.00 55.27 145 GLY A N 1
ATOM 474 C CA . GLY A 1 67 ? 39.774 -18.128 -5.611 1.00 55.97 145 GLY A CA 1
ATOM 475 C C . GLY A 1 67 ? 39.366 -16.940 -6.457 1.00 56.61 145 GLY A C 1
ATOM 476 O O . GLY A 1 67 ? 39.662 -16.898 -7.654 1.00 55.19 145 GLY A O 1
ATOM 477 N N . LEU A 1 68 ? 38.690 -15.961 -5.856 1.00 57.40 146 LEU A N 1
ATOM 478 C CA . LEU A 1 68 ? 38.119 -14.864 -6.622 1.00 58.06 146 LEU A CA 1
ATOM 479 C C . LEU A 1 68 ? 38.813 -13.528 -6.406 1.00 65.90 146 LEU A C 1
ATOM 480 O O . LEU A 1 68 ? 38.628 -12.618 -7.220 1.00 74.24 146 LEU A O 1
ATOM 485 N N . LEU A 1 69 ? 39.599 -13.387 -5.341 1.00 65.21 147 LEU A N 1
ATOM 486 C CA . LEU A 1 69 ? 40.190 -12.110 -4.958 1.00 63.88 147 LEU A CA 1
ATOM 487 C C . LEU A 1 69 ? 41.646 -12.302 -4.557 1.00 63.77 147 LEU A C 1
ATOM 488 O O . LEU A 1 69 ? 42.098 -11.781 -3.532 1.00 63.04 147 LEU A O 1
ATOM 493 N N . THR A 1 70 ? 42.394 -13.059 -5.364 1.00 59.84 148 THR A N 1
ATOM 494 C CA . THR A 1 70 ? 43.723 -13.526 -4.974 1.00 61.85 148 THR A CA 1
ATOM 495 C C . THR A 1 70 ? 44.645 -12.362 -4.631 1.00 67.72 148 THR A C 1
ATOM 496 O O . THR A 1 70 ? 44.783 -11.411 -5.405 1.00 77.41 148 THR A O 1
ATOM 500 N N . CYS A 1 71 ? 45.282 -12.448 -3.467 1.00 65.90 149 CYS A N 1
ATOM 501 C CA . CYS A 1 71 ? 46.197 -11.418 -2.999 1.00 64.39 149 CYS A CA 1
ATOM 502 C C . CYS A 1 71 ? 47.612 -11.689 -3.494 1.00 63.36 149 CYS A C 1
ATOM 503 O O . CYS A 1 71 ? 48.001 -12.836 -3.723 1.00 67.11 149 CYS A O 1
ATOM 506 N N . GLY A 1 72 ? 48.382 -10.616 -3.653 1.00 60.69 150 GLY A N 1
ATOM 507 C CA . GLY A 1 72 ? 49.759 -10.700 -4.105 1.00 62.41 150 GLY A CA 1
ATOM 508 C C . GLY A 1 72 ? 50.728 -10.425 -2.971 1.00 65.17 150 GLY A C 1
ATOM 509 O O . GLY A 1 72 ? 50.425 -9.669 -2.046 1.00 62.88 150 GLY A O 1
ATOM 510 N N . VAL A 1 73 ? 51.898 -11.057 -3.040 1.00 65.97 151 VAL A N 1
ATOM 511 C CA . VAL A 1 73 ? 52.943 -10.812 -2.052 1.00 61.59 151 VAL A CA 1
ATOM 512 C C . VAL A 1 73 ? 53.476 -9.399 -2.251 1.00 65.48 151 VAL A C 1
ATOM 513 O O . VAL A 1 73 ? 54.038 -9.073 -3.303 1.00 67.07 151 VAL A O 1
ATOM 517 N N . GLY A 1 74 ? 53.296 -8.553 -1.239 1.00 63.48 152 GLY A N 1
ATOM 518 C CA . GLY A 1 74 ? 53.608 -7.144 -1.335 1.00 56.46 152 GLY A CA 1
ATOM 519 C C . GLY A 1 74 ? 52.402 -6.252 -1.533 1.00 54.32 152 GLY A C 1
ATOM 520 O O . GLY A 1 74 ? 52.545 -5.023 -1.495 1.00 54.38 152 GLY A O 1
ATOM 521 N N . GLN A 1 75 ? 51.225 -6.833 -1.737 1.00 54.34 153 GLN A N 1
ATOM 522 C CA . GLN A 1 75 ? 50.019 -6.054 -1.952 1.00 54.91 153 GLN A CA 1
ATOM 523 C C . GLN A 1 75 ? 49.579 -5.372 -0.657 1.00 57.92 153 GLN A C 1
ATOM 524 O O . GLN A 1 75 ? 49.949 -5.774 0.450 1.00 59.25 153 GLN A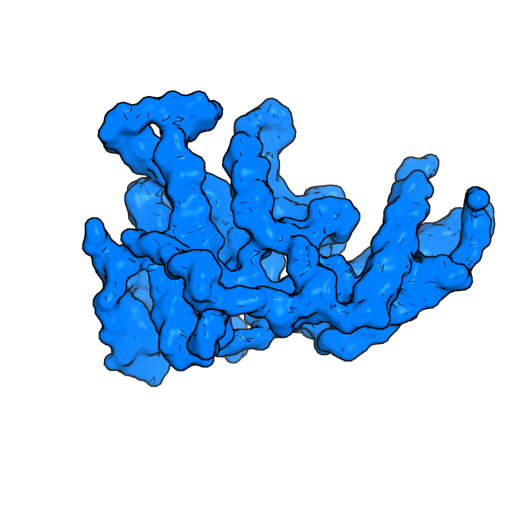 O 1
ATOM 530 N N . ARG A 1 76 ? 48.794 -4.308 -0.814 1.00 58.80 154 ARG A N 1
ATOM 531 C CA . ARG A 1 76 ? 48.107 -3.649 0.288 1.00 57.87 154 ARG A CA 1
ATOM 532 C C . ARG A 1 76 ? 46.611 -3.785 0.052 1.00 59.48 154 ARG A C 1
ATOM 533 O O . ARG A 1 76 ? 46.099 -3.324 -0.973 1.00 60.55 154 ARG A O 1
ATOM 541 N N . MET A 1 77 ? 45.918 -4.419 0.994 1.00 63.53 155 MET A N 1
ATOM 542 C CA . MET A 1 77 ? 44.510 -4.754 0.845 1.00 67.49 155 MET A CA 1
ATOM 543 C C . MET A 1 77 ? 43.717 -4.176 2.007 1.00 63.06 155 MET A C 1
ATOM 544 O O . MET A 1 77 ? 44.169 -4.207 3.154 1.00 61.91 155 MET A O 1
ATOM 549 N N . GLY A 1 78 ? 42.536 -3.649 1.705 1.00 57.00 156 GLY A N 1
ATOM 550 C CA . GLY A 1 78 ? 41.634 -3.143 2.718 1.00 50.46 156 GLY A CA 1
ATOM 551 C C . GLY A 1 78 ? 40.554 -4.147 3.072 1.00 55.10 156 GLY A C 1
ATOM 552 O O . GLY A 1 78 ? 40.164 -4.979 2.257 1.00 64.56 156 GLY A O 1
ATOM 553 N N . ILE A 1 79 ? 40.081 -4.064 4.312 1.00 60.82 157 ILE A N 1
ATOM 554 C CA . ILE A 1 79 ? 38.977 -4.884 4.802 1.00 63.30 157 ILE A CA 1
ATOM 555 C C . ILE A 1 79 ? 37.881 -3.913 5.223 1.00 63.86 157 ILE A C 1
ATOM 556 O O . ILE A 1 79 ? 37.906 -3.373 6.336 1.00 62.14 157 ILE A O 1
ATOM 561 N N . PHE A 1 80 ? 36.920 -3.684 4.332 1.00 69.15 158 PHE A N 1
ATOM 562 C CA . PHE A 1 80 ? 35.905 -2.653 4.503 1.00 73.43 158 PHE A CA 1
ATOM 563 C C . PHE A 1 80 ? 34.625 -3.277 5.043 1.00 75.55 158 PHE A C 1
ATOM 564 O O . PHE A 1 80 ? 34.048 -4.167 4.411 1.00 77.47 158 PHE A O 1
ATOM 572 N N . ALA A 1 81 ? 34.180 -2.801 6.202 1.00 75.43 159 ALA A N 1
ATOM 573 C CA . ALA A 1 81 ? 32.943 -3.290 6.786 1.00 79.96 159 ALA A CA 1
ATOM 574 C C . ALA A 1 81 ? 32.433 -2.270 7.789 1.00 89.29 159 ALA A C 1
ATOM 575 O O . ALA A 1 81 ? 33.211 -1.523 8.388 1.00 91.01 159 ALA A O 1
ATOM 577 N N . SER A 1 82 ? 31.113 -2.252 7.963 1.00 94.82 160 SER A N 1
ATOM 578 C CA . SER A 1 82 ? 30.517 -1.532 9.077 1.00 96.25 160 SER A CA 1
ATOM 579 C C . SER A 1 82 ? 30.748 -2.335 10.351 1.00 96.89 160 SER A C 1
ATOM 580 O O . SER A 1 82 ? 31.597 -3.232 10.377 1.00 98.18 160 SER A O 1
ATOM 583 N N . ALA A 1 83 ? 30.002 -2.038 11.407 1.00 98.41 161 ALA A N 1
ATOM 584 C CA . ALA A 1 83 ? 30.232 -2.701 12.680 1.00 95.43 161 ALA A CA 1
ATOM 585 C C . ALA A 1 83 ? 29.604 -4.090 12.701 1.00 96.15 161 ALA A C 1
ATOM 586 O O . ALA A 1 83 ? 28.539 -4.326 12.123 1.00 106.81 161 ALA A O 1
ATOM 588 N N . GLY A 1 84 ? 30.288 -5.015 13.374 1.00 84.46 162 GLY A N 1
ATOM 589 C CA . GLY A 1 84 ? 29.765 -6.346 13.611 1.00 83.84 162 GLY A CA 1
ATOM 590 C C . GLY A 1 84 ? 29.816 -7.294 12.436 1.00 86.07 162 GLY A C 1
ATOM 591 O O . GLY A 1 84 ? 29.181 -8.353 12.492 1.00 91.64 162 GLY A O 1
ATOM 592 N N . CYS A 1 85 ? 30.552 -6.960 11.379 1.00 86.08 163 CYS A N 1
ATOM 593 C CA . CYS A 1 85 ? 30.601 -7.783 10.178 1.00 89.78 163 CYS A CA 1
ATOM 594 C C . CYS A 1 85 ? 31.762 -8.770 10.169 1.00 85.51 163 CYS A C 1
ATOM 595 O O . CYS A 1 85 ? 31.837 -9.603 9.261 1.00 91.95 163 CYS A O 1
ATOM 598 N N . GLY A 1 86 ? 32.667 -8.695 11.137 1.00 74.60 164 GLY A N 1
ATOM 599 C CA . GLY A 1 86 ? 33.708 -9.683 11.287 1.00 68.11 164 GLY A CA 1
ATOM 600 C C . GLY A 1 86 ? 35.088 -9.303 10.800 1.00 70.89 164 GLY A C 1
ATOM 601 O O . GLY A 1 86 ? 35.811 -10.178 10.310 1.00 79.26 164 GLY A O 1
ATOM 602 N N . LYS A 1 87 ? 35.482 -8.034 10.923 1.00 69.05 165 LYS A N 1
ATOM 603 C CA . LYS A 1 87 ? 36.812 -7.629 10.477 1.00 71.37 165 LYS A CA 1
ATOM 604 C C . LYS A 1 87 ? 37.896 -8.277 11.332 1.00 80.95 165 LYS A C 1
ATOM 605 O O . LYS A 1 87 ? 38.853 -8.861 10.808 1.00 89.60 165 LYS A O 1
ATOM 611 N N . THR A 1 88 ? 37.753 -8.193 12.658 1.00 77.05 166 THR A N 1
ATOM 612 C CA . THR A 1 88 ? 38.732 -8.796 13.560 1.00 74.49 166 THR A CA 1
ATOM 613 C C . THR A 1 88 ? 38.791 -10.311 13.389 1.00 72.28 166 THR A C 1
ATOM 614 O O . THR A 1 88 ? 39.876 -10.908 13.402 1.00 72.74 166 THR A O 1
ATOM 618 N N . MET A 1 89 ? 37.635 -10.953 13.225 1.00 77.77 167 MET A N 1
ATOM 619 C CA . MET A 1 89 ? 37.627 -12.398 13.027 1.00 81.05 167 MET A CA 1
ATOM 620 C C . MET A 1 89 ? 38.272 -12.777 11.699 1.00 74.12 167 MET A C 1
ATOM 621 O O . MET A 1 89 ? 38.954 -13.805 11.605 1.00 71.26 167 MET A O 1
ATOM 626 N N . LEU A 1 90 ? 38.070 -11.960 10.662 1.00 62.56 168 LEU A N 1
ATOM 627 C CA . LEU A 1 90 ? 38.749 -12.198 9.394 1.00 61.47 168 LEU A CA 1
ATOM 628 C C . LEU A 1 90 ? 40.257 -12.063 9.551 1.00 66.72 168 LEU A C 1
ATOM 629 O O . LEU A 1 90 ? 41.022 -12.839 8.964 1.00 67.16 168 LEU A O 1
ATOM 634 N N . MET A 1 91 ? 40.700 -11.088 10.350 1.00 67.12 169 MET A N 1
ATOM 635 C CA . MET A 1 91 ? 42.118 -10.972 10.679 1.00 67.81 169 MET A CA 1
ATOM 636 C C . MET A 1 91 ? 42.631 -12.242 11.347 1.00 66.37 169 MET A C 1
ATOM 637 O O . MET A 1 91 ? 43.712 -12.741 11.014 1.00 68.01 169 MET A O 1
ATOM 642 N N . HIS A 1 92 ? 41.877 -12.758 12.320 1.00 59.30 170 HIS A N 1
ATOM 643 C CA . HIS A 1 92 ? 42.308 -13.963 13.026 1.00 58.04 170 HIS A CA 1
ATOM 644 C C . HIS A 1 92 ? 42.403 -15.154 12.081 1.00 56.30 170 HIS A C 1
ATOM 645 O O . HIS A 1 92 ? 43.365 -15.929 12.142 1.00 50.74 170 HIS A O 1
ATOM 652 N N . MET A 1 93 ? 41.415 -15.312 11.198 1.00 56.53 171 MET A N 1
ATOM 653 C CA . MET A 1 93 ? 41.458 -16.403 10.229 1.00 54.90 171 MET A CA 1
ATOM 654 C C . MET A 1 93 ? 42.642 -16.256 9.280 1.00 52.07 171 MET A C 1
ATOM 655 O O . MET A 1 93 ? 43.303 -17.247 8.942 1.00 52.72 171 MET A O 1
ATOM 660 N N . LEU A 1 94 ? 42.926 -15.027 8.843 1.00 49.28 172 LEU A N 1
ATOM 661 C CA . LEU A 1 94 ? 44.055 -14.815 7.944 1.00 47.50 172 LEU A CA 1
ATOM 662 C C . LEU A 1 94 ? 45.373 -15.130 8.636 1.00 50.57 172 LEU A C 1
ATOM 663 O O . LEU A 1 94 ? 46.262 -15.745 8.040 1.00 48.09 172 LEU A O 1
ATOM 668 N N . ILE A 1 95 ? 45.517 -14.722 9.897 1.00 49.14 173 ILE A N 1
ATOM 669 C CA . ILE A 1 95 ? 46.715 -15.081 10.650 1.00 53.36 173 ILE A CA 1
ATOM 670 C C . ILE A 1 95 ? 46.823 -16.594 10.781 1.00 54.51 173 ILE A C 1
ATOM 671 O O . ILE A 1 95 ? 47.910 -17.171 10.644 1.00 53.40 173 ILE A O 1
ATOM 676 N N . GLU A 1 96 ? 45.697 -17.261 11.041 1.00 54.15 174 GLU A N 1
ATOM 677 C CA . GLU A 1 96 ? 45.714 -18.703 11.260 1.00 60.71 174 GLU A CA 1
ATOM 678 C C . GLU A 1 96 ? 46.159 -19.451 10.010 1.00 60.64 174 GLU A C 1
ATOM 679 O O . GLU A 1 96 ? 47.034 -20.322 10.075 1.00 63.73 174 GLU A O 1
ATOM 685 N N . GLN A 1 97 ? 45.576 -19.117 8.857 1.00 51.94 175 GLN A N 1
ATOM 686 C CA . GLN A 1 97 ? 45.717 -19.961 7.678 1.00 55.80 175 GLN A CA 1
ATOM 687 C C . GLN A 1 97 ? 46.789 -19.500 6.695 1.00 56.39 175 GLN A C 1
ATOM 688 O O . GLN A 1 97 ? 47.176 -20.286 5.825 1.00 69.45 175 GLN A O 1
ATOM 694 N N . THR A 1 98 ? 47.282 -18.268 6.801 1.00 51.52 176 THR A N 1
ATOM 695 C CA . THR A 1 98 ? 48.264 -17.759 5.849 1.00 53.76 176 THR A CA 1
ATOM 696 C C . THR A 1 98 ? 49.674 -18.180 6.246 1.00 56.93 176 THR A C 1
ATOM 697 O O . THR A 1 98 ? 50.021 -18.211 7.431 1.00 61.37 176 THR A O 1
ATOM 701 N N . GLU A 1 99 ? 50.485 -18.500 5.241 1.00 67.48 177 GLU A N 1
ATOM 702 C CA . GLU A 1 99 ? 51.874 -18.897 5.435 1.00 72.57 177 GLU A CA 1
ATOM 703 C C . GLU A 1 99 ? 52.778 -17.687 5.227 1.00 65.19 177 GLU A C 1
ATOM 704 O O . GLU A 1 99 ? 52.769 -17.075 4.152 1.00 61.73 177 GLU A O 1
ATOM 710 N N . ALA A 1 100 ? 53.549 -17.348 6.258 1.00 57.52 178 ALA A N 1
ATOM 711 C CA . ALA A 1 100 ? 54.539 -16.282 6.197 1.00 51.27 178 ALA A CA 1
ATOM 712 C C . ALA A 1 100 ? 55.507 -16.478 7.354 1.00 53.56 178 ALA A C 1
ATOM 713 O O . ALA A 1 100 ? 55.308 -17.335 8.217 1.00 68.17 178 ALA A O 1
ATOM 715 N N . ASP A 1 101 ? 56.565 -15.671 7.361 1.00 48.31 179 ASP A N 1
ATOM 716 C CA . ASP A 1 101 ? 57.591 -15.794 8.386 1.00 57.06 179 ASP A CA 1
ATOM 717 C C . ASP A 1 101 ? 57.245 -15.000 9.640 1.00 59.01 179 ASP A C 1
ATOM 718 O O . ASP A 1 101 ? 57.503 -15.461 10.758 1.00 65.56 179 ASP A O 1
ATOM 723 N N . VAL A 1 102 ? 56.668 -13.811 9.475 1.00 56.89 180 VAL A N 1
ATOM 724 C CA . VAL A 1 102 ? 56.336 -12.928 10.586 1.00 55.92 180 VAL A CA 1
ATOM 725 C C . VAL A 1 102 ? 54.934 -12.378 10.370 1.00 56.62 180 VAL A C 1
ATOM 726 O O . VAL A 1 102 ? 54.536 -12.084 9.238 1.00 54.29 180 VAL A O 1
ATOM 730 N N . PHE A 1 103 ? 54.181 -12.253 11.460 1.00 54.26 181 PHE A N 1
ATOM 731 C CA . PHE A 1 103 ? 52.886 -11.586 11.461 1.00 47.38 181 PHE A CA 1
ATOM 732 C C . PHE A 1 103 ? 52.944 -10.430 12.447 1.00 44.37 181 PHE A C 1
ATOM 733 O O . PHE A 1 103 ? 53.295 -10.628 13.614 1.00 50.48 181 PHE A O 1
ATOM 741 N N . VAL A 1 104 ? 52.624 -9.229 11.976 1.00 40.11 182 VAL A N 1
ATOM 742 C CA . VAL A 1 104 ? 52.642 -8.030 12.801 1.00 46.71 182 VAL A CA 1
ATOM 743 C C . VAL A 1 104 ? 51.235 -7.452 12.806 1.00 55.27 182 VAL A C 1
ATOM 744 O O . VAL A 1 104 ? 50.666 -7.180 11.741 1.00 53.22 182 VAL A O 1
ATOM 748 N N . ILE A 1 105 ? 50.671 -7.275 13.998 1.00 53.93 183 ILE A N 1
ATOM 749 C CA . ILE A 1 105 ? 49.327 -6.735 14.158 1.00 51.62 183 ILE A CA 1
ATOM 750 C C . ILE A 1 105 ? 49.432 -5.402 14.882 1.00 52.67 183 ILE A C 1
ATOM 751 O O . ILE A 1 105 ? 50.182 -5.277 15.856 1.00 55.35 183 ILE A O 1
ATOM 756 N N . GLY A 1 106 ? 48.702 -4.406 14.388 1.00 56.49 184 GLY A N 1
ATOM 757 C CA . GLY A 1 106 ? 48.602 -3.122 15.052 1.00 49.80 184 GLY A CA 1
ATOM 758 C C . GLY A 1 106 ? 47.168 -2.784 15.405 1.00 53.03 184 GLY A C 1
ATOM 759 O O . GLY A 1 106 ? 46.348 -2.523 14.520 1.00 60.43 184 GLY A O 1
ATOM 760 N N . LEU A 1 107 ? 46.852 -2.800 16.696 1.00 53.60 185 LEU A N 1
ATOM 761 C CA . LEU A 1 107 ? 45.523 -2.464 17.192 1.00 51.95 185 LEU A CA 1
ATOM 762 C C . LEU A 1 107 ? 45.529 -1.004 17.629 1.00 58.61 185 LEU A C 1
ATOM 763 O O . LEU A 1 107 ? 46.186 -0.647 18.611 1.00 65.98 185 LEU A O 1
ATOM 768 N N . ILE A 1 108 ? 44.796 -0.165 16.903 1.00 60.55 186 ILE A N 1
ATOM 769 C CA . ILE A 1 108 ? 44.770 1.274 17.140 1.00 66.75 186 ILE A CA 1
ATOM 770 C C . ILE A 1 108 ? 43.424 1.631 17.753 1.00 79.09 186 ILE A C 1
ATOM 771 O O . ILE A 1 108 ? 42.377 1.419 17.129 1.00 80.69 186 ILE A O 1
ATOM 776 N N . GLY A 1 109 ? 43.451 2.149 18.976 1.00 92.56 187 GLY A N 1
ATOM 777 C CA . GLY A 1 109 ? 42.290 2.773 19.589 1.00 101.81 187 GLY A CA 1
ATOM 778 C C . GLY A 1 109 ? 41.082 1.901 19.868 1.00 100.40 187 GLY A C 1
ATOM 779 O O . GLY A 1 109 ? 39.945 2.375 19.748 1.00 106.59 187 GLY A O 1
ATOM 780 N N . GLU A 1 110 ? 41.290 0.645 20.243 1.00 97.21 188 GLU A N 1
ATOM 781 C CA . GLU A 1 110 ? 40.203 -0.209 20.699 1.00 103.76 188 GLU A CA 1
ATOM 782 C C . GLU A 1 110 ? 40.170 -0.239 22.224 1.00 104.36 188 GLU A C 1
ATOM 783 O O . GLU A 1 110 ? 41.090 0.229 22.898 1.00 104.72 188 GLU A O 1
ATOM 789 N N . ARG A 1 111 ? 39.089 -0.792 22.769 1.00 101.87 189 ARG A N 1
ATOM 790 C CA . ARG A 1 111 ? 39.020 -0.976 24.212 1.00 95.21 189 ARG A CA 1
ATOM 791 C C . ARG A 1 111 ? 40.130 -1.909 24.681 1.00 83.31 189 ARG A C 1
ATOM 792 O O . ARG A 1 111 ? 40.567 -2.806 23.955 1.00 79.12 189 ARG A O 1
ATOM 800 N N . GLY A 1 112 ? 40.594 -1.680 25.912 1.00 71.90 190 GLY A N 1
ATOM 801 C CA . GLY A 1 112 ? 41.618 -2.540 26.485 1.00 71.27 190 GLY A CA 1
ATOM 802 C C . GLY A 1 112 ? 41.219 -4.003 26.542 1.00 75.47 190 GLY A C 1
ATOM 803 O O . GLY A 1 112 ? 42.060 -4.888 26.350 1.00 72.87 190 GLY A O 1
ATOM 804 N N . ARG A 1 113 ? 39.936 -4.281 26.796 1.00 88.19 191 ARG A N 1
ATOM 805 C CA . ARG A 1 113 ? 39.468 -5.664 26.814 1.00 90.58 191 ARG A CA 1
ATOM 806 C C . ARG A 1 113 ? 39.582 -6.31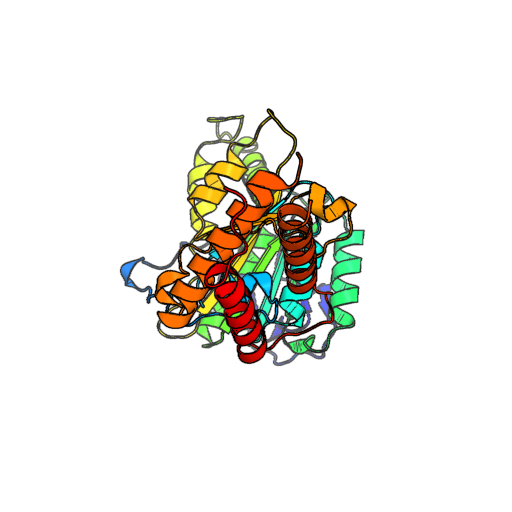6 25.442 1.00 90.28 191 ARG A C 1
ATOM 807 O O . ARG A 1 113 ? 39.840 -7.521 25.351 1.00 93.13 191 ARG A O 1
ATOM 815 N N . GLU A 1 114 ? 39.388 -5.550 24.367 1.00 84.72 192 GLU A N 1
ATOM 816 C CA . GLU A 1 114 ? 39.565 -6.113 23.032 1.00 84.12 192 GLU A CA 1
ATOM 817 C C . GLU A 1 114 ? 41.024 -6.478 22.784 1.00 76.08 192 GLU A C 1
ATOM 818 O O . GLU A 1 114 ? 41.321 -7.522 22.185 1.00 74.70 192 GLU A O 1
ATOM 824 N N . VAL A 1 115 ? 41.946 -5.628 23.243 1.00 67.04 193 VAL A N 1
ATOM 825 C CA . VAL A 1 115 ? 43.369 -5.952 23.182 1.00 58.60 193 VAL A CA 1
ATOM 826 C C . VAL A 1 115 ? 43.646 -7.244 23.941 1.00 61.19 193 VAL A C 1
ATOM 827 O O . VAL A 1 115 ? 44.372 -8.127 23.464 1.00 56.71 193 VAL A O 1
ATOM 831 N N . THR A 1 116 ? 43.061 -7.372 25.136 1.00 62.54 194 THR A N 1
ATOM 832 C CA . THR A 1 116 ? 43.255 -8.574 25.944 1.00 63.95 194 THR A CA 1
ATOM 833 C C . THR A 1 116 ? 42.741 -9.818 25.224 1.00 70.31 194 THR A C 1
ATOM 834 O O . THR A 1 116 ? 43.401 -10.865 25.215 1.00 65.55 194 THR A O 1
ATOM 838 N N . GLU A 1 117 ? 41.556 -9.720 24.613 1.00 89.34 195 GLU A N 1
ATOM 839 C CA . GLU A 1 117 ? 40.982 -10.862 23.904 1.00 89.56 195 GLU A CA 1
ATOM 840 C C . GLU A 1 117 ? 41.842 -11.261 22.711 1.00 85.23 195 GLU A C 1
ATOM 841 O O . GLU A 1 117 ? 42.063 -12.456 22.461 1.00 87.65 195 GLU A O 1
ATOM 847 N N . PHE A 1 118 ? 42.336 -10.274 21.959 1.00 77.72 196 PHE A N 1
ATOM 848 C CA . PHE A 1 118 ? 43.211 -10.583 20.835 1.00 73.32 196 PHE A CA 1
ATOM 849 C C . PHE A 1 118 ? 44.490 -11.265 21.308 1.00 68.96 196 PHE A C 1
ATOM 850 O O . PHE A 1 118 ? 44.962 -12.216 20.675 1.00 70.69 196 PHE A O 1
ATOM 858 N N . VAL A 1 119 ? 45.062 -10.800 22.423 1.00 66.63 197 VAL A N 1
ATOM 859 C CA . VAL A 1 119 ? 46.292 -11.418 22.917 1.00 69.07 197 VAL A CA 1
ATOM 860 C C . VAL A 1 119 ? 46.025 -12.828 23.434 1.00 76.04 197 VAL A C 1
ATOM 861 O O . VAL A 1 119 ? 46.884 -13.709 23.319 1.00 76.98 197 VAL A O 1
ATOM 865 N N . ASP A 1 120 ? 44.842 -13.075 23.998 1.00 81.34 198 ASP A N 1
ATOM 866 C CA . ASP A 1 120 ? 44.499 -14.435 24.410 1.00 85.19 198 ASP A CA 1
ATOM 867 C C . ASP A 1 120 ? 44.400 -15.361 23.200 1.00 86.12 198 ASP A C 1
ATOM 868 O O . ASP A 1 120 ? 44.955 -16.472 23.201 1.00 89.07 198 ASP A O 1
ATOM 873 N N . MET A 1 121 ? 43.703 -14.913 22.151 1.00 83.58 199 MET A N 1
ATOM 874 C CA . MET A 1 121 ? 43.686 -15.670 20.901 1.00 82.25 199 MET A CA 1
ATOM 875 C C . MET A 1 121 ? 45.105 -15.935 20.407 1.00 76.46 199 MET A C 1
ATOM 876 O O . MET A 1 121 ? 45.445 -17.060 20.022 1.00 80.94 199 MET A O 1
ATOM 881 N N . LEU A 1 122 ? 45.953 -14.904 20.437 1.00 68.22 200 LEU A N 1
ATOM 882 C CA . LEU A 1 122 ? 47.339 -15.049 20.003 1.00 63.71 200 LEU A CA 1
ATOM 883 C C . LEU A 1 122 ? 48.077 -16.095 20.831 1.00 67.89 200 LEU A C 1
ATOM 884 O O . LEU A 1 122 ? 48.885 -16.864 20.296 1.00 70.02 200 LEU A O 1
ATOM 889 N N . ARG A 1 123 ? 47.809 -16.141 22.138 1.00 76.05 201 ARG A N 1
ATOM 890 C CA . ARG A 1 123 ? 48.394 -17.173 22.988 1.00 80.19 201 ARG A CA 1
ATOM 891 C C . ARG A 1 123 ? 47.913 -18.566 22.605 1.00 79.37 201 ARG A C 1
ATOM 892 O O . ARG A 1 123 ? 48.664 -19.537 22.747 1.00 76.09 201 ARG A O 1
ATOM 900 N N . ALA A 1 124 ? 46.668 -18.692 22.135 1.00 77.00 202 ALA A N 1
ATOM 901 C CA . ALA A 1 124 ? 46.158 -20.018 21.792 1.00 73.47 202 ALA A CA 1
ATOM 902 C C . ALA A 1 124 ? 46.790 -20.577 20.520 1.00 83.89 202 ALA A C 1
ATOM 903 O O . ALA A 1 124 ? 46.847 -21.801 20.352 1.00 89.37 202 ALA A O 1
ATOM 905 N N . SER A 1 125 ? 47.272 -19.715 19.630 1.00 83.46 203 SER A N 1
ATOM 906 C CA . SER A 1 125 ? 47.628 -20.115 18.275 1.00 78.67 203 SER A CA 1
ATOM 907 C C . SER A 1 125 ? 48.930 -20.917 18.231 1.00 71.95 203 SER A C 1
ATOM 908 O O . SER A 1 125 ? 49.750 -20.885 19.153 1.00 66.82 203 SER A O 1
ATOM 911 N N . HIS A 1 126 ? 49.109 -21.639 17.119 1.00 74.16 204 HIS A N 1
ATOM 912 C CA . HIS A 1 126 ? 50.319 -22.408 16.848 1.00 75.73 204 HIS A CA 1
ATOM 913 C C . HIS A 1 126 ? 51.408 -21.588 16.169 1.00 74.75 204 HIS A C 1
ATOM 914 O O . HIS A 1 126 ? 52.508 -22.110 15.951 1.00 76.36 204 HIS A O 1
ATOM 921 N N . LYS A 1 127 ? 51.131 -20.330 15.825 1.00 74.55 205 LYS A N 1
ATOM 922 C CA . LYS A 1 127 ? 52.116 -19.430 15.241 1.00 71.32 205 LYS A CA 1
ATOM 923 C C . LYS A 1 127 ? 52.617 -18.395 16.240 1.00 72.21 205 LYS A C 1
ATOM 924 O O . LYS A 1 127 ? 53.132 -17.351 15.826 1.00 72.73 205 LYS A O 1
ATOM 930 N N . LYS A 1 128 ? 52.473 -18.669 17.541 1.00 73.29 206 LYS A N 1
ATOM 931 C CA . LYS A 1 128 ? 52.806 -17.709 18.592 1.00 68.89 206 LYS A CA 1
ATOM 932 C C . LYS A 1 128 ? 54.141 -17.015 18.360 1.00 64.83 206 LYS A C 1
ATOM 933 O O . LYS A 1 128 ? 54.227 -15.783 18.379 1.00 62.32 206 LYS A O 1
ATOM 939 N N . GLU A 1 129 ? 55.194 -17.800 18.131 1.00 66.95 207 GLU A N 1
ATOM 940 C CA . GLU A 1 129 ? 56.544 -17.261 18.026 1.00 73.26 207 GLU A CA 1
ATOM 941 C C . GLU A 1 129 ? 56.757 -16.422 16.771 1.00 70.47 207 GLU A C 1
ATOM 942 O O . GLU A 1 129 ? 57.814 -15.796 16.643 1.00 77.94 207 GLU A O 1
ATOM 948 N N . LYS A 1 130 ? 55.792 -16.387 15.855 1.00 63.36 208 LYS A N 1
ATOM 949 C CA . LYS A 1 130 ? 55.904 -15.614 14.625 1.00 61.30 208 LYS A CA 1
ATOM 950 C C . LYS A 1 130 ? 55.192 -14.270 14.691 1.00 59.76 208 LYS A C 1
ATOM 951 O O . LYS A 1 130 ? 55.186 -13.543 13.693 1.00 64.28 208 LYS A O 1
ATOM 957 N N . CYS A 1 131 ? 54.592 -13.921 15.826 1.00 56.05 209 CYS A N 1
ATOM 958 C CA . CYS A 1 131 ? 53.673 -12.796 15.897 1.00 54.51 209 CYS A CA 1
ATOM 959 C C . CYS A 1 131 ? 54.201 -11.694 16.809 1.00 53.56 209 CYS A C 1
ATOM 960 O O . CYS A 1 131 ? 54.864 -11.956 17.818 1.00 57.99 209 CYS A O 1
ATOM 963 N N . VAL A 1 132 ? 53.901 -10.453 16.430 1.00 45.22 210 VAL A N 1
ATOM 964 C CA . VAL A 1 132 ? 54.217 -9.262 17.213 1.00 49.13 210 VAL A CA 1
ATOM 965 C C . VAL A 1 132 ? 52.976 -8.381 17.228 1.00 53.33 210 VAL A C 1
ATOM 966 O O . VAL A 1 132 ? 52.501 -7.959 16.167 1.00 57.59 210 VAL A O 1
ATOM 970 N N . LEU A 1 133 ? 52.454 -8.099 18.417 1.00 53.07 211 LEU A N 1
ATOM 971 C CA . LEU A 1 133 ? 51.311 -7.212 18.565 1.00 49.35 211 LEU A CA 1
ATOM 972 C C . LEU A 1 133 ? 51.770 -5.866 19.106 1.00 51.15 211 LEU A C 1
ATOM 973 O O . LEU A 1 133 ? 52.548 -5.807 20.064 1.00 49.66 211 LEU A O 1
ATOM 978 N N . VAL A 1 134 ? 51.288 -4.793 18.487 1.00 52.35 212 VAL A N 1
ATOM 979 C CA . VAL A 1 134 ? 51.479 -3.430 18.969 1.00 51.52 212 VAL A CA 1
ATOM 980 C C . VAL A 1 134 ? 50.095 -2.829 19.156 1.00 52.81 212 VAL A C 1
ATOM 981 O O . VAL A 1 134 ? 49.264 -2.890 18.244 1.00 54.28 212 VAL A O 1
ATOM 985 N N . PHE A 1 135 ? 49.840 -2.264 20.331 1.00 49.80 213 PHE A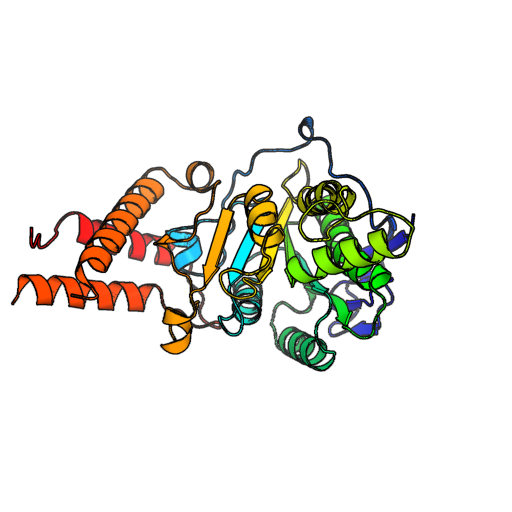 N 1
ATOM 986 C CA . PHE A 1 135 ? 48.496 -1.827 20.676 1.00 46.74 213 PHE A CA 1
ATOM 987 C C . PHE A 1 135 ? 48.504 -0.403 21.211 1.00 54.40 213 PHE A C 1
ATOM 988 O O . PHE A 1 135 ? 49.517 0.100 21.704 1.00 50.30 213 PHE A O 1
ATOM 996 N N . ALA A 1 136 ? 47.340 0.234 21.107 1.00 59.08 214 ALA A N 1
ATOM 997 C CA . ALA A 1 136 ? 47.041 1.476 21.801 1.00 58.64 214 ALA A CA 1
ATOM 998 C C . ALA A 1 136 ? 45.541 1.506 22.033 1.00 61.27 214 ALA A C 1
ATOM 999 O O . ALA A 1 136 ? 44.767 1.253 21.106 1.00 57.67 214 ALA A O 1
ATOM 1001 N N . THR A 1 137 ? 45.132 1.789 23.263 1.00 62.78 215 THR A N 1
ATOM 1002 C CA . THR A 1 137 ? 43.715 1.845 23.571 1.00 68.64 215 THR A CA 1
ATOM 1003 C C . THR A 1 137 ? 43.178 3.250 23.314 1.00 81.63 215 THR A C 1
ATOM 1004 O O . THR A 1 137 ? 43.905 4.160 22.908 1.00 74.52 215 THR A O 1
ATOM 1008 N N . SER A 1 138 ? 41.877 3.425 23.553 1.00 102.70 216 SER A N 1
ATOM 1009 C CA . SER A 1 138 ? 41.269 4.742 23.414 1.00 107.39 216 SER A CA 1
ATOM 1010 C C . SER A 1 138 ? 41.701 5.694 24.521 1.00 97.48 216 SER A C 1
ATOM 1011 O O . SER A 1 138 ? 41.599 6.913 24.349 1.00 98.11 216 SER A O 1
ATOM 1014 N N . ASP A 1 139 ? 42.191 5.165 25.643 1.00 84.57 217 ASP A N 1
ATOM 1015 C CA . ASP A 1 139 ? 42.668 5.983 26.750 1.00 87.50 217 ASP A CA 1
ATOM 1016 C C . ASP A 1 139 ? 44.021 6.630 26.474 1.00 80.26 217 ASP A C 1
ATOM 1017 O O . ASP A 1 139 ? 44.409 7.549 27.204 1.00 83.44 217 ASP A O 1
ATOM 1022 N N . PHE A 1 140 ? 44.740 6.179 25.449 1.00 72.46 218 PHE A N 1
ATOM 1023 C CA . PHE A 1 140 ? 45.997 6.792 25.055 1.00 68.06 218 PHE A CA 1
ATOM 1024 C C . PHE A 1 140 ? 45.748 8.109 24.327 1.00 69.81 218 PHE A C 1
ATOM 1025 O O . PHE A 1 140 ? 44.669 8.329 23.769 1.00 71.89 218 PHE A O 1
ATOM 1033 N N . PRO A 1 141 ? 46.729 9.011 24.322 1.00 66.88 219 PRO A N 1
ATOM 1034 C CA . PRO A 1 141 ? 46.629 10.185 23.451 1.00 67.39 219 PRO A CA 1
ATOM 1035 C C . PRO A 1 141 ? 46.676 9.773 21.987 1.00 68.00 219 PRO A C 1
ATOM 1036 O O . PRO A 1 141 ? 47.149 8.691 21.633 1.00 72.10 219 PRO A O 1
ATOM 1040 N N . SER A 1 142 ? 46.163 10.655 21.126 1.00 69.66 220 SER A N 1
ATOM 1041 C CA . SER A 1 142 ? 46.147 10.355 19.696 1.00 72.13 220 SER A CA 1
ATOM 1042 C C . SER A 1 142 ? 47.557 10.201 19.139 1.00 69.51 220 SER A C 1
ATOM 1043 O O . SER A 1 142 ? 47.774 9.429 18.194 1.00 67.51 220 SER A O 1
ATOM 1046 N N . VAL A 1 143 ? 48.521 10.929 19.710 1.00 72.51 221 VAL A N 1
ATOM 1047 C CA . VAL A 1 143 ? 49.914 10.813 19.285 1.00 71.65 221 VAL A CA 1
ATOM 1048 C C . VAL A 1 143 ? 50.374 9.365 19.385 1.00 75.65 221 VAL A C 1
ATOM 1049 O O . VAL A 1 143 ? 50.973 8.812 18.453 1.00 69.10 221 VAL A O 1
ATOM 1053 N N . ASP A 1 144 ? 50.084 8.724 20.518 1.00 81.10 222 ASP A N 1
ATOM 1054 C CA . ASP A 1 144 ? 50.507 7.343 20.706 1.00 79.88 222 ASP A CA 1
ATOM 1055 C C . ASP A 1 144 ? 49.710 6.385 19.830 1.00 77.01 222 ASP A C 1
ATOM 1056 O O . ASP A 1 144 ? 50.236 5.344 19.423 1.00 78.25 222 ASP A O 1
ATOM 1061 N N . ARG A 1 145 ? 48.459 6.721 19.503 1.00 74.83 223 ARG A N 1
ATOM 1062 C CA . ARG A 1 145 ? 47.702 5.881 18.579 1.00 69.51 223 ARG A CA 1
ATOM 1063 C C . ARG A 1 145 ? 48.333 5.891 17.191 1.00 65.30 223 ARG A C 1
ATOM 1064 O O . ARG A 1 145 ? 48.416 4.848 16.532 1.00 68.27 223 ARG A O 1
ATOM 1072 N N . CYS A 1 146 ? 48.795 7.058 16.735 1.00 60.71 224 CYS A N 1
ATOM 1073 C CA . CYS A 1 146 ? 49.543 7.108 15.479 1.00 59.33 224 CYS A CA 1
ATOM 1074 C C . CYS A 1 146 ? 50.867 6.356 15.593 1.00 60.03 224 CYS A C 1
ATOM 1075 O O . CYS A 1 146 ? 51.248 5.604 14.680 1.00 66.36 224 CYS A O 1
ATOM 1078 N N . ASN A 1 147 ? 51.576 6.547 16.711 1.00 56.78 225 ASN A N 1
ATOM 1079 C CA . ASN A 1 147 ? 52.845 5.860 16.922 1.00 60.49 225 ASN A CA 1
ATOM 1080 C C . ASN A 1 147 ? 52.677 4.349 16.905 1.00 60.49 225 ASN A C 1
ATOM 1081 O O . ASN A 1 147 ? 53.599 3.634 16.509 1.00 67.11 225 ASN A O 1
ATOM 1086 N N . ALA A 1 148 ? 51.516 3.846 17.328 1.00 55.39 226 ALA A N 1
ATOM 1087 C CA . ALA A 1 148 ? 51.289 2.403 17.337 1.00 50.44 226 ALA A CA 1
ATOM 1088 C C . ALA A 1 148 ? 51.353 1.823 15.927 1.00 54.78 226 ALA A C 1
ATOM 1089 O O . ALA A 1 148 ? 52.054 0.832 15.677 1.00 56.59 226 ALA A O 1
ATOM 1091 N N . ALA A 1 149 ? 50.623 2.431 14.988 1.00 57.25 227 ALA A N 1
ATOM 1092 C CA . ALA A 1 149 ? 50.649 1.938 13.615 1.00 49.81 227 ALA A CA 1
ATOM 1093 C C . ALA A 1 149 ? 52.016 2.155 12.984 1.00 46.83 227 ALA A C 1
ATOM 1094 O O . ALA A 1 149 ? 52.531 1.272 12.282 1.00 48.57 227 ALA A O 1
ATOM 1096 N N . GLN A 1 150 ? 52.622 3.323 13.227 1.00 47.94 228 GLN A N 1
ATOM 1097 C CA . GLN A 1 150 ? 53.961 3.571 12.699 1.00 47.12 228 GLN A CA 1
ATOM 1098 C C . GLN A 1 150 ? 54.961 2.527 13.199 1.00 46.86 228 GLN A C 1
ATOM 1099 O O . GLN A 1 150 ? 55.811 2.053 12.434 1.00 47.22 228 GLN A O 1
ATOM 1105 N N . LEU A 1 151 ? 54.834 2.111 14.463 1.00 47.44 229 LEU A N 1
ATOM 1106 C CA . LEU A 1 151 ? 55.756 1.143 15.053 1.00 47.93 229 LEU A CA 1
ATOM 1107 C C . LEU A 1 151 ? 55.514 -0.265 14.523 1.00 47.03 229 LEU A C 1
ATOM 1108 O O . LEU A 1 151 ? 56.467 -1.021 14.296 1.00 56.37 229 LEU A O 1
ATOM 1113 N N . ALA A 1 152 ? 54.248 -0.647 14.353 1.00 43.51 230 ALA A N 1
ATOM 1114 C CA . ALA A 1 152 ? 53.946 -1.925 13.715 1.00 47.18 230 ALA A CA 1
ATOM 1115 C C . ALA A 1 152 ? 54.551 -1.986 12.318 1.00 44.95 230 ALA A C 1
ATOM 1116 O O . ALA A 1 152 ? 55.161 -2.994 11.924 1.00 49.91 230 ALA A O 1
ATOM 1118 N N . THR A 1 153 ? 54.397 -0.901 11.554 1.00 45.60 231 THR A N 1
ATOM 1119 C CA . THR A 1 153 ? 55.002 -0.850 10.230 1.00 49.32 231 THR A CA 1
ATOM 1120 C C . THR A 1 153 ? 56.519 -0.945 10.321 1.00 50.90 231 THR A C 1
ATOM 1121 O O . THR A 1 153 ? 57.157 -1.600 9.490 1.00 49.05 231 THR A O 1
ATOM 1125 N N . THR A 1 154 ? 57.114 -0.323 11.342 1.00 46.33 232 THR A N 1
ATOM 1126 C CA . THR A 1 154 ? 58.567 -0.370 11.478 1.00 43.95 232 THR A CA 1
ATOM 1127 C C . THR A 1 154 ? 59.059 -1.781 11.781 1.00 47.45 232 THR A C 1
ATOM 1128 O O . THR A 1 154 ? 60.107 -2.206 11.277 1.00 50.11 232 THR A O 1
ATOM 1132 N N . VAL A 1 155 ? 58.324 -2.520 12.611 1.00 44.91 233 VAL A N 1
ATOM 1133 C CA . VAL A 1 155 ? 58.692 -3.907 12.897 1.00 47.48 233 VAL A CA 1
ATOM 1134 C C . VAL A 1 155 ? 58.607 -4.749 11.628 1.00 48.53 233 VAL A C 1
ATOM 1135 O O . VAL A 1 155 ? 59.503 -5.559 11.322 1.00 49.68 233 VAL A O 1
ATOM 1139 N N . ALA A 1 156 ? 57.510 -4.580 10.879 1.00 48.13 234 ALA A N 1
ATOM 1140 C CA . ALA A 1 156 ? 57.368 -5.277 9.604 1.00 49.22 234 ALA A CA 1
ATOM 1141 C C . ALA A 1 156 ? 58.535 -4.967 8.679 1.00 52.26 234 ALA A C 1
ATOM 1142 O O . ALA A 1 156 ? 59.060 -5.857 8.000 1.00 48.49 234 ALA A O 1
ATOM 1144 N N . GLU A 1 157 ? 58.955 -3.700 8.648 1.00 57.84 235 GLU A N 1
ATOM 1145 C CA . GLU A 1 157 ? 60.061 -3.291 7.790 1.00 63.31 235 GLU A CA 1
ATOM 1146 C C . GLU A 1 157 ? 61.371 -3.923 8.233 1.00 63.34 235 GLU A C 1
ATOM 1147 O O . GLU A 1 157 ? 62.188 -4.327 7.396 1.00 60.83 235 GLU A O 1
ATOM 1153 N N . TYR A 1 158 ? 61.604 -3.995 9.546 1.00 59.61 236 TYR A N 1
ATOM 1154 C CA . TYR A 1 158 ? 62.799 -4.673 10.031 1.00 53.04 236 TYR A CA 1
ATOM 1155 C C . TYR A 1 158 ? 62.853 -6.100 9.513 1.00 52.90 236 TYR A C 1
ATOM 1156 O O . TYR A 1 158 ? 63.863 -6.534 8.942 1.00 53.65 236 TYR A O 1
ATOM 1165 N N . PHE A 1 159 ? 61.774 -6.857 9.716 1.00 51.53 237 PHE A N 1
ATOM 1166 C CA . PHE A 1 159 ? 61.846 -8.259 9.322 1.00 49.84 237 PHE A CA 1
ATOM 1167 C C . PHE A 1 159 ? 61.862 -8.421 7.808 1.00 57.25 237 PHE A C 1
ATOM 1168 O O . PHE A 1 159 ? 62.416 -9.402 7.300 1.00 59.79 237 PHE A O 1
ATOM 1176 N N . ARG A 1 160 ? 61.290 -7.467 7.070 1.00 53.20 238 ARG A N 1
ATOM 1177 C CA . ARG A 1 160 ? 61.430 -7.485 5.618 1.00 55.36 238 ARG A CA 1
ATOM 1178 C C . ARG A 1 160 ? 62.887 -7.291 5.209 1.00 55.71 238 ARG A C 1
ATOM 1179 O O . ARG A 1 160 ? 63.383 -7.978 4.308 1.00 53.63 238 ARG A O 1
ATOM 1187 N N . ASP A 1 161 ? 63.591 -6.365 5.871 1.00 54.52 239 ASP A N 1
ATOM 1188 C CA . ASP A 1 161 ? 65.021 -6.183 5.634 1.00 54.30 239 ASP A CA 1
ATOM 1189 C C . ASP A 1 161 ? 65.839 -7.395 6.053 1.00 61.08 239 ASP A C 1
ATOM 1190 O O . ASP A 1 161 ? 66.925 -7.612 5.506 1.00 68.28 239 ASP A O 1
ATOM 1195 N N . GLN A 1 162 ? 65.352 -8.186 7.011 1.00 63.51 240 GLN A N 1
ATOM 1196 C CA . GLN A 1 162 ? 65.983 -9.478 7.262 1.00 64.00 240 GLN A CA 1
ATOM 1197 C C . GLN A 1 162 ? 65.683 -10.498 6.172 1.00 69.46 240 GLN A C 1
ATOM 1198 O O . GLN A 1 162 ? 66.256 -11.593 6.202 1.00 71.99 240 GLN A O 1
ATOM 1204 N N . GLY A 1 163 ? 64.819 -10.184 5.211 1.00 68.62 241 GLY A N 1
ATOM 1205 C CA . GLY A 1 163 ? 64.562 -11.088 4.108 1.00 66.11 241 GLY A CA 1
ATOM 1206 C C . GLY A 1 163 ? 63.375 -12.001 4.300 1.00 67.34 241 GLY A C 1
ATOM 1207 O O . GLY A 1 163 ? 63.345 -13.098 3.727 1.00 69.37 241 GLY A O 1
ATOM 1208 N N . LYS A 1 164 ? 62.385 -11.574 5.074 1.00 65.49 242 LYS A N 1
ATOM 1209 C CA . LYS A 1 164 ? 61.256 -12.401 5.461 1.00 60.92 242 LYS A CA 1
ATOM 1210 C C . LYS A 1 164 ? 59.995 -11.971 4.725 1.00 55.06 242 LYS A C 1
ATOM 1211 O O . LYS A 1 164 ? 59.855 -10.824 4.292 1.00 53.68 242 LYS A O 1
ATOM 1217 N N . ARG A 1 165 ? 59.073 -12.919 4.588 1.00 52.56 243 ARG A N 1
ATOM 1218 C CA . ARG A 1 165 ? 57.722 -12.627 4.127 1.00 52.05 243 ARG A CA 1
ATOM 1219 C C . ARG A 1 165 ? 56.899 -12.201 5.334 1.00 52.50 243 ARG A C 1
ATOM 1220 O O . ARG A 1 165 ? 56.596 -13.021 6.206 1.00 47.54 243 ARG A O 1
ATOM 1228 N N . VAL A 1 166 ? 56.543 -10.922 5.399 1.00 50.64 244 VAL A N 1
ATOM 1229 C CA . VAL A 1 166 ? 55.846 -10.350 6.541 1.00 49.90 244 VAL A CA 1
ATOM 1230 C C . VAL A 1 166 ? 54.418 -10.036 6.128 1.00 51.68 244 VAL A C 1
ATOM 1231 O O . VAL A 1 166 ? 54.163 -9.635 4.986 1.00 51.71 244 VAL A O 1
ATOM 1235 N N . VAL A 1 167 ? 53.485 -10.232 7.055 1.00 45.85 245 VAL A N 1
ATOM 1236 C CA . VAL A 1 167 ? 52.098 -9.826 6.877 1.00 45.50 245 VAL A CA 1
ATOM 1237 C C . VAL A 1 167 ? 51.751 -8.868 8.005 1.00 46.75 245 VAL A C 1
ATOM 1238 O O . VAL A 1 167 ? 51.777 -9.250 9.182 1.00 47.02 245 VAL A O 1
ATOM 1242 N N . LEU A 1 168 ? 51.427 -7.634 7.645 1.00 43.60 246 LEU A N 1
ATOM 1243 C CA . LEU A 1 168 ? 51.086 -6.590 8.596 1.00 46.09 246 LEU A CA 1
ATOM 1244 C C . LEU A 1 168 ? 49.580 -6.355 8.593 1.00 49.44 246 LEU A C 1
ATOM 1245 O O . LEU A 1 168 ? 48.945 -6.380 7.537 1.00 54.23 246 LEU A O 1
ATOM 1250 N N . PHE A 1 169 ? 49.012 -6.165 9.785 1.00 46.05 247 PHE A N 1
ATOM 1251 C CA . PHE A 1 169 ? 47.603 -5.840 9.960 1.00 42.92 247 PHE A CA 1
ATOM 1252 C C . PHE A 1 169 ? 47.486 -4.515 10.700 1.00 49.15 247 PHE A C 1
ATOM 1253 O O . PHE A 1 169 ? 48.272 -4.235 11.612 1.00 56.18 247 PHE A O 1
ATOM 1261 N N . ILE A 1 170 ? 46.513 -3.695 10.304 1.00 51.91 248 ILE A N 1
ATOM 1262 C CA . ILE A 1 170 ? 46.216 -2.448 11.004 1.00 54.60 248 ILE A CA 1
ATOM 1263 C C . ILE A 1 170 ? 44.715 -2.377 11.240 1.00 57.72 248 ILE A C 1
ATOM 1264 O O . ILE A 1 170 ? 43.933 -2.244 10.285 1.00 62.41 248 ILE A O 1
ATOM 1269 N N . ASP A 1 171 ? 44.317 -2.445 12.507 1.00 59.44 249 ASP A N 1
ATOM 1270 C CA . ASP A 1 171 ? 42.927 -2.341 12.941 1.00 57.04 249 ASP A CA 1
ATOM 1271 C C . ASP A 1 171 ? 42.857 -1.188 13.939 1.00 59.25 249 ASP A C 1
ATOM 1272 O O . ASP A 1 171 ? 43.260 -1.346 15.095 1.00 69.77 249 ASP A O 1
ATOM 1277 N N . SER A 1 172 ? 42.354 -0.031 13.512 1.00 61.10 250 SER A N 1
ATOM 1278 C CA . SER A 1 172 ? 41.857 0.182 12.160 1.00 62.45 250 SER A CA 1
ATOM 1279 C C . SER A 1 172 ? 42.525 1.399 11.535 1.00 63.68 250 SER A C 1
ATOM 1280 O O . SER A 1 172 ? 43.163 2.195 12.229 1.00 62.37 250 SER A O 1
ATOM 1283 N N . MET A 1 173 ? 42.387 1.538 10.214 1.00 63.98 251 MET A N 1
ATOM 1284 C CA . MET A 1 173 ? 42.887 2.738 9.559 1.00 63.99 251 MET A CA 1
ATOM 1285 C C . MET A 1 173 ? 41.951 3.917 9.773 1.00 59.48 251 MET A C 1
ATOM 1286 O O . MET A 1 173 ? 42.386 5.072 9.697 1.00 58.27 251 MET A O 1
ATOM 1291 N N . THR A 1 174 ? 40.672 3.643 10.033 1.00 56.52 252 THR A N 1
ATOM 1292 C CA . THR A 1 174 ? 39.741 4.701 10.403 1.00 59.78 252 THR A CA 1
ATOM 1293 C C . THR A 1 174 ? 40.236 5.437 11.644 1.00 63.54 252 THR A C 1
ATOM 1294 O O . THR A 1 174 ? 40.290 6.674 11.680 1.00 66.63 252 THR A O 1
ATOM 1298 N N . ARG A 1 175 ? 40.643 4.677 12.661 1.00 63.13 253 ARG A N 1
ATOM 1299 C CA . ARG A 1 175 ? 41.080 5.286 13.909 1.00 55.23 253 ARG A CA 1
ATOM 1300 C C . ARG A 1 175 ? 42.443 5.953 13.756 1.00 58.05 253 ARG A C 1
ATOM 1301 O O . ARG A 1 175 ? 42.703 6.986 14.383 1.00 61.64 253 ARG A O 1
ATOM 1309 N N . TYR A 1 176 ? 43.324 5.390 12.923 1.00 59.87 254 TYR A N 1
ATOM 1310 C CA . TYR A 1 176 ? 44.601 6.048 12.659 1.00 62.41 254 TYR A CA 1
ATOM 1311 C C . TYR A 1 176 ? 44.391 7.381 11.954 1.00 67.75 254 TYR A C 1
ATOM 1312 O O . TYR A 1 176 ? 45.082 8.366 12.247 1.00 64.86 254 TYR A O 1
ATOM 1321 N N . ALA A 1 177 ? 43.439 7.430 11.019 1.00 63.77 255 ALA A N 1
ATOM 1322 C CA . ALA A 1 177 ? 43.122 8.683 10.346 1.00 64.22 255 ALA A CA 1
ATOM 1323 C C . ALA A 1 177 ? 42.538 9.698 11.319 1.00 66.43 255 ALA A C 1
ATOM 1324 O O . ALA A 1 177 ? 42.901 10.880 11.283 1.00 70.81 255 ALA A O 1
ATOM 1326 N N . ARG A 1 178 ? 41.637 9.258 12.202 1.00 61.78 256 ARG A N 1
ATOM 1327 C CA . ARG A 1 178 ? 41.092 10.173 13.201 1.00 59.57 256 ARG A CA 1
ATOM 1328 C C . ARG A 1 178 ? 42.170 10.681 14.153 1.00 61.66 256 ARG A C 1
ATOM 1329 O O . ARG A 1 178 ? 42.131 11.843 14.567 1.00 65.62 256 ARG A O 1
ATOM 1337 N N . ALA A 1 179 ? 43.145 9.838 14.496 1.00 48.01 257 ALA A N 1
ATOM 1338 C CA . ALA A 1 179 ? 44.224 10.268 15.381 1.00 55.55 257 ALA A CA 1
ATOM 1339 C C . ALA A 1 179 ? 45.154 11.254 14.684 1.00 52.60 257 ALA A C 1
ATOM 1340 O O . ALA A 1 179 ? 45.595 12.234 15.297 1.00 56.48 257 ALA A O 1
ATOM 1342 N N . LEU A 1 180 ? 45.479 11.004 13.410 1.00 48.98 258 LEU A N 1
ATOM 1343 C CA . LEU A 1 180 ? 46.171 12.012 12.611 1.00 53.48 258 LEU A CA 1
ATOM 1344 C C . LEU A 1 180 ? 45.408 13.327 12.622 1.00 56.34 258 LEU A C 1
ATOM 1345 O O . LEU A 1 180 ? 45.999 14.399 12.796 1.00 50.22 258 LEU A O 1
ATOM 1350 N N . ARG A 1 181 ? 44.088 13.261 12.435 1.00 52.87 259 ARG A N 1
ATOM 1351 C CA . ARG A 1 181 ? 43.272 14.469 12.430 1.00 61.74 259 ARG A CA 1
ATOM 1352 C C . ARG A 1 181 ? 43.372 15.206 13.759 1.00 67.16 259 ARG A C 1
ATOM 1353 O O . ARG A 1 181 ? 43.528 16.430 13.791 1.00 72.19 259 ARG A O 1
ATOM 1361 N N . ASP A 1 182 ? 43.280 14.474 14.871 1.00 70.51 260 ASP A N 1
ATOM 1362 C CA . ASP A 1 182 ? 43.299 15.119 16.181 1.00 71.50 260 ASP A CA 1
ATOM 1363 C C . ASP A 1 182 ? 44.662 15.738 16.477 1.00 70.83 260 ASP A C 1
ATOM 1364 O O . ASP A 1 182 ? 44.740 16.855 17.005 1.00 70.73 260 ASP A O 1
ATOM 1369 N N . VAL A 1 183 ? 45.745 15.034 16.138 1.00 69.97 261 VAL A N 1
ATOM 1370 C CA . VAL A 1 183 ? 47.080 15.588 16.341 1.00 68.14 261 VAL A CA 1
ATOM 1371 C C . VAL A 1 183 ? 47.290 16.816 15.462 1.00 77.28 261 VAL A C 1
ATOM 1372 O O . VAL A 1 183 ? 47.927 17.792 15.879 1.00 80.43 261 VAL A O 1
ATOM 1376 N N . ALA A 1 184 ? 46.744 16.803 14.242 1.00 79.35 262 ALA A N 1
ATOM 1377 C CA . ALA A 1 184 ? 46.887 17.955 13.358 1.00 76.22 262 ALA A CA 1
ATOM 1378 C C . ALA A 1 184 ? 46.100 19.153 13.881 1.00 78.85 262 ALA A C 1
ATOM 1379 O O . ALA A 1 184 ? 46.616 20.276 13.927 1.00 83.04 262 ALA A O 1
ATOM 1381 N N . LEU A 1 185 ? 44.847 18.928 14.286 1.00 79.56 263 LEU A N 1
ATOM 1382 C CA . LEU A 1 185 ? 44.016 20.009 14.807 1.00 81.77 263 LEU A CA 1
ATOM 1383 C C . LEU A 1 185 ? 44.626 20.617 16.063 1.00 87.12 263 LEU A C 1
ATOM 1384 O O . LEU A 1 185 ? 44.722 21.844 16.191 1.00 90.81 263 LEU A O 1
ATOM 1389 N N . ALA A 1 186 ? 45.056 19.770 17.003 1.00 89.98 264 ALA A N 1
ATOM 1390 C CA . ALA A 1 186 ? 45.612 20.242 18.267 1.00 92.72 264 ALA A CA 1
ATOM 1391 C C . ALA A 1 186 ? 47.039 20.757 18.107 1.00 96.51 264 ALA A C 1
ATOM 1392 O O . ALA A 1 186 ? 47.850 20.649 19.033 1.00 104.38 264 ALA A O 1
AT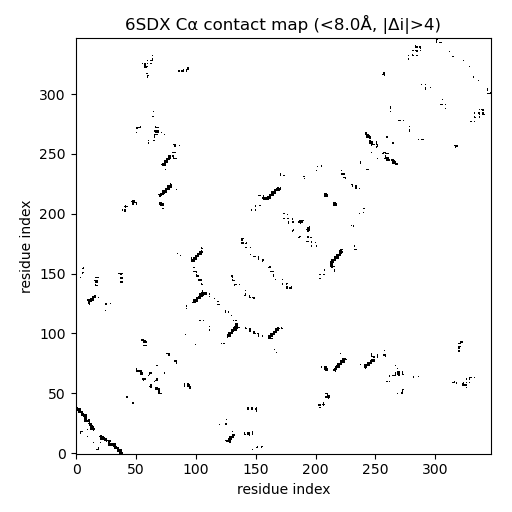OM 1394 N N . SER A 1 187 ? 47.357 21.315 16.931 1.00 90.83 265 SER A N 1
ATOM 1395 C CA . SER A 1 187 ? 48.658 21.946 16.729 1.00 88.44 265 SER A CA 1
ATOM 1396 C C . SER A 1 187 ? 48.582 23.138 15.776 1.00 89.53 265 SER A C 1
ATOM 1397 O O . SER A 1 187 ? 49.626 23.583 15.284 1.00 92.27 265 SER A O 1
ATOM 1400 N N . GLY A 1 188 ? 47.388 23.659 15.495 1.00 88.95 266 GLY A N 1
ATOM 1401 C CA . GLY A 1 188 ? 47.215 24.844 14.681 1.00 93.17 266 GLY A CA 1
ATOM 1402 C C . GLY A 1 188 ? 46.692 24.587 13.284 1.00 97.36 266 GLY A C 1
ATOM 1403 O O . GLY A 1 188 ? 46.161 25.515 12.658 1.00 102.46 266 GLY A O 1
ATOM 1404 N N . GLU A 1 189 ? 46.823 23.363 12.776 1.00 95.06 267 GLU A N 1
ATOM 1405 C CA . GLU A 1 189 ? 46.399 23.074 11.413 1.00 94.00 267 GLU A CA 1
ATOM 1406 C C . GLU A 1 189 ? 44.894 23.253 11.266 1.00 96.42 267 GLU A C 1
ATOM 1407 O O . GLU A 1 189 ? 44.121 22.962 12.183 1.00 97.46 267 GLU A O 1
ATOM 1413 N N . ARG A 1 190 ? 44.480 23.732 10.095 1.00 96.87 268 ARG A N 1
ATOM 1414 C CA . ARG A 1 190 ? 43.075 24.040 9.879 1.00 99.00 268 ARG A CA 1
ATOM 1415 C C . ARG A 1 190 ? 42.374 22.900 9.151 1.00 94.10 268 ARG A C 1
ATOM 1416 O O . ARG A 1 190 ? 42.985 22.230 8.311 1.00 89.04 268 ARG A O 1
ATOM 1424 N N . PRO A 1 191 ? 41.104 22.656 9.477 1.00 90.61 269 PRO A N 1
ATOM 1425 C CA . PRO A 1 191 ? 40.333 21.647 8.743 1.00 85.22 269 PRO A CA 1
ATOM 1426 C C . PRO A 1 191 ? 40.235 21.992 7.264 1.00 85.59 269 PRO A C 1
ATOM 1427 O O . PRO A 1 191 ? 40.335 23.152 6.861 1.00 83.34 269 PRO A O 1
ATOM 1431 N N . ALA A 1 192 ? 40.038 20.958 6.445 1.00 85.04 270 ALA A N 1
ATOM 1432 C CA . ALA A 1 192 ? 39.982 21.158 5.003 1.00 80.19 270 ALA A CA 1
ATOM 1433 C C . ALA A 1 192 ? 38.766 20.472 4.396 1.00 85.97 270 ALA A C 1
ATOM 1434 O O . ALA A 1 192 ? 37.978 21.105 3.687 1.00 96.09 270 ALA A O 1
ATOM 1436 N N . ARG A 1 193 ? 38.611 19.180 4.672 1.00 82.32 271 ARG A N 1
ATOM 1437 C CA . ARG A 1 193 ? 37.517 18.381 4.134 1.00 88.80 271 ARG A CA 1
ATOM 1438 C C . ARG A 1 193 ? 36.928 17.554 5.263 1.00 94.67 271 ARG A C 1
ATOM 1439 O O . ARG A 1 193 ? 37.619 16.696 5.822 1.00 101.08 271 ARG A O 1
ATOM 1447 N N . ARG A 1 194 ? 35.655 17.797 5.583 1.00 99.06 272 ARG A N 1
ATOM 1448 C CA . ARG A 1 194 ? 34.976 17.127 6.696 1.00 108.79 272 ARG A CA 1
ATOM 1449 C C . ARG A 1 194 ? 35.830 17.203 7.961 1.00 107.54 272 ARG A C 1
ATOM 1450 O O . ARG A 1 194 ? 36.103 16.211 8.640 1.00 110.63 272 ARG A O 1
ATOM 1458 N N . GLY A 1 195 ? 36.294 18.412 8.247 1.00 105.69 273 GLY A N 1
ATOM 1459 C CA . GLY A 1 195 ? 37.074 18.650 9.439 1.00 101.41 273 GLY A CA 1
ATOM 1460 C C . GLY A 1 195 ? 38.428 17.980 9.481 1.00 95.65 273 GLY A C 1
ATOM 1461 O O . GLY A 1 195 ? 39.130 18.114 10.491 1.00 97.03 273 GLY A O 1
ATOM 1462 N N . TYR A 1 196 ? 38.824 17.246 8.423 1.00 86.67 274 TYR A N 1
ATOM 1463 C CA . TYR A 1 196 ? 40.178 16.701 8.430 1.00 80.94 274 TYR A CA 1
ATOM 1464 C C . TYR A 1 196 ? 41.149 17.727 7.860 1.00 78.78 274 TYR A C 1
ATOM 1465 O O . TYR A 1 196 ? 40.946 18.200 6.735 1.00 76.08 274 TYR A O 1
ATOM 1474 N N . PRO A 1 197 ? 42.190 18.108 8.600 1.00 76.76 275 PRO A N 1
ATOM 1475 C CA . PRO A 1 197 ? 4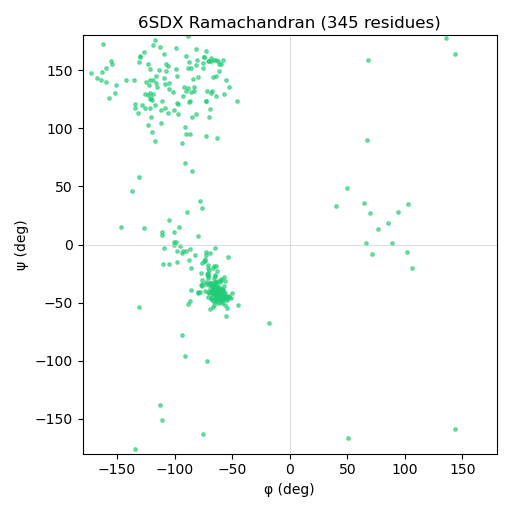3.230 18.965 8.023 1.00 79.25 275 PRO A CA 1
ATOM 1476 C C . PRO A 1 197 ? 43.861 18.325 6.795 1.00 83.18 275 PRO A C 1
ATOM 1477 O O . PRO A 1 197 ? 43.798 17.111 6.590 1.00 82.34 275 PRO A O 1
ATOM 1481 N N . ALA A 1 198 ? 44.479 19.171 5.967 1.00 84.11 276 ALA A N 1
ATOM 1482 C CA . ALA A 1 198 ? 45.003 18.705 4.687 1.00 81.01 276 ALA A CA 1
ATOM 1483 C C . ALA A 1 198 ? 46.120 17.686 4.874 1.00 80.33 276 ALA A C 1
ATOM 1484 O O . ALA A 1 198 ? 46.233 16.729 4.098 1.00 80.07 276 ALA A O 1
ATOM 1486 N N . SER A 1 199 ? 46.951 17.869 5.905 1.00 72.52 277 SER A N 1
ATOM 1487 C CA . SER A 1 199 ? 48.102 16.991 6.097 1.00 68.37 277 SER A CA 1
ATOM 1488 C C . SER A 1 199 ? 47.689 15.534 6.264 1.00 67.21 277 SER A C 1
ATOM 1489 O O . SER A 1 199 ? 48.452 14.631 5.900 1.00 65.90 277 SER A O 1
ATOM 1492 N N . VAL A 1 200 ? 46.496 15.287 6.816 1.00 69.64 278 VAL A N 1
ATOM 1493 C CA . VAL A 1 200 ? 45.982 13.922 6.927 1.00 68.56 278 VAL A CA 1
ATOM 1494 C C . VAL A 1 200 ? 46.053 13.224 5.575 1.00 71.76 278 VAL A C 1
ATOM 1495 O O . VAL A 1 200 ? 46.518 12.083 5.463 1.00 75.22 278 VAL A O 1
ATOM 1499 N N . PHE A 1 201 ? 45.618 13.918 4.522 1.00 74.75 279 PHE A N 1
ATOM 1500 C CA . PHE A 1 201 ? 45.589 13.319 3.193 1.00 75.68 279 PHE A CA 1
ATOM 1501 C C . PHE A 1 201 ? 46.986 13.101 2.627 1.00 76.15 279 PHE A C 1
ATOM 1502 O O . PHE A 1 201 ? 47.157 12.259 1.739 1.00 80.75 279 PHE A O 1
ATOM 1510 N N . ASP A 1 202 ? 47.983 13.833 3.121 1.00 77.68 280 ASP A N 1
ATOM 1511 C CA . ASP A 1 202 ? 49.374 13.570 2.782 1.00 80.86 280 ASP A CA 1
ATOM 1512 C C . ASP A 1 202 ? 50.018 12.546 3.707 1.00 81.99 280 ASP A C 1
ATOM 1513 O O . ASP A 1 202 ? 51.094 12.031 3.384 1.00 83.89 280 ASP A O 1
ATOM 1518 N N . ASN A 1 203 ? 49.384 12.228 4.840 1.00 82.06 281 ASN A N 1
ATOM 1519 C CA . ASN A 1 203 ? 49.980 11.338 5.825 1.00 73.21 281 ASN A CA 1
ATOM 1520 C C . ASN A 1 203 ? 49.384 9.938 5.844 1.00 72.22 281 ASN A C 1
ATOM 1521 O O . ASN A 1 203 ? 50.008 9.033 6.406 1.00 73.01 281 ASN A O 1
ATOM 1526 N N . LEU A 1 204 ? 48.205 9.734 5.257 1.00 70.07 282 LEU A N 1
ATOM 1527 C CA . LEU A 1 204 ? 47.720 8.369 5.060 1.00 67.15 282 LEU A CA 1
ATOM 1528 C C . LEU A 1 204 ? 48.584 7.586 4.078 1.00 68.83 282 LEU A C 1
ATOM 1529 O O . LEU A 1 204 ? 49.025 6.477 4.429 1.00 70.15 282 LEU A O 1
ATOM 1534 N N . PRO A 1 205 ? 48.879 8.078 2.865 1.00 71.88 283 PRO A N 1
ATOM 1535 C CA . PRO A 1 205 ? 49.730 7.280 1.964 1.00 65.88 283 PRO A CA 1
ATOM 1536 C C . PRO A 1 205 ? 51.139 7.089 2.492 1.00 61.56 283 PRO A C 1
ATOM 1537 O O . PRO A 1 205 ? 51.721 6.014 2.305 1.00 63.21 283 PRO A O 1
ATOM 1541 N N . ARG A 1 206 ? 51.701 8.107 3.155 1.00 57.47 284 ARG A N 1
ATOM 1542 C CA . ARG A 1 206 ? 53.032 7.993 3.746 1.00 54.63 284 ARG A CA 1
ATOM 1543 C C . ARG A 1 206 ? 53.163 6.731 4.590 1.00 62.30 284 ARG A C 1
ATOM 1544 O O . ARG A 1 206 ? 54.188 6.042 4.538 1.00 64.39 284 ARG A O 1
ATOM 1552 N N . LEU A 1 207 ? 52.129 6.408 5.370 1.00 64.11 285 LEU A N 1
ATOM 1553 C CA . LEU A 1 207 ? 52.108 5.137 6.085 1.00 61.50 285 LEU A CA 1
ATOM 1554 C C . LEU A 1 207 ? 51.704 3.981 5.177 1.00 59.66 285 LEU A C 1
ATOM 1555 O O . LEU A 1 207 ? 52.298 2.901 5.247 1.00 60.39 285 LEU A O 1
ATOM 1560 N N . LEU A 1 208 ? 50.702 4.187 4.316 1.00 60.34 286 LEU A N 1
ATOM 1561 C CA . LEU A 1 208 ? 50.114 3.080 3.567 1.00 60.30 286 LEU A CA 1
ATOM 1562 C C . LEU A 1 208 ? 50.988 2.607 2.413 1.00 63.96 286 LEU A C 1
ATOM 1563 O O . LEU A 1 208 ? 50.750 1.515 1.888 1.00 67.13 286 LEU A O 1
ATOM 1568 N N . GLU A 1 209 ? 51.980 3.392 2.003 1.00 58.76 287 GLU A N 1
ATOM 1569 C CA . GLU A 1 209 ? 52.844 3.029 0.889 1.00 56.89 287 GLU A CA 1
ATOM 1570 C C . GLU A 1 209 ? 54.190 2.479 1.344 1.00 58.50 287 GLU A C 1
ATOM 1571 O O . GLU A 1 209 ? 55.096 2.322 0.519 1.00 66.06 287 GLU A O 1
ATOM 1577 N N . ARG A 1 210 ? 54.341 2.187 2.632 1.00 59.04 288 ARG A N 1
ATOM 1578 C CA . ARG A 1 210 ? 55.559 1.576 3.150 1.00 56.47 288 ARG A CA 1
ATOM 1579 C C . ARG A 1 210 ? 55.598 0.069 2.889 1.00 54.57 288 ARG A C 1
ATOM 1580 O O . ARG A 1 210 ? 56.669 -0.454 2.552 1.00 55.29 288 ARG A O 1
ATOM 1588 N N . PRO A 1 211 ? 54.496 -0.673 3.032 1.00 59.71 289 PRO A N 1
ATOM 1589 C CA . PRO A 1 211 ? 54.527 -2.094 2.657 1.00 62.26 289 PRO A CA 1
ATOM 1590 C C . PRO A 1 211 ? 54.658 -2.286 1.151 1.00 64.84 289 PRO A C 1
ATOM 1591 O O . PRO A 1 211 ? 54.379 -1.390 0.352 1.00 70.79 289 PRO A O 1
ATOM 1595 N N . GLY A 1 212 ? 55.089 -3.490 0.773 1.00 65.33 290 GLY A N 1
ATOM 1596 C CA . GLY A 1 212 ? 55.387 -3.820 -0.611 1.00 53.71 290 GLY A CA 1
ATOM 1597 C C . GLY A 1 212 ? 56.573 -4.757 -0.717 1.00 55.93 290 GLY A C 1
ATOM 1598 O O . GLY A 1 212 ? 57.314 -4.910 0.247 1.00 61.38 290 GLY A O 1
ATOM 1599 N N . ALA A 1 213 ? 56.764 -5.400 -1.872 1.00 61.53 291 ALA A N 1
ATOM 1600 C CA . ALA A 1 213 ? 57.887 -6.310 -2.034 1.00 60.39 291 ALA A CA 1
ATOM 1601 C C . ALA A 1 213 ? 59.135 -5.546 -2.457 1.00 71.92 291 ALA A C 1
ATOM 1602 O O . ALA A 1 213 ? 59.058 -4.488 -3.088 1.00 76.36 291 ALA A O 1
ATOM 1604 N N . THR A 1 214 ? 60.293 -6.087 -2.088 1.00 77.67 292 THR A N 1
ATOM 1605 C CA . THR A 1 214 ? 61.585 -5.505 -2.433 1.00 85.74 292 THR A CA 1
ATOM 1606 C C . THR A 1 214 ? 62.512 -6.604 -2.937 1.00 93.53 292 THR A C 1
ATOM 1607 O O . THR A 1 214 ? 62.119 -7.767 -3.079 1.00 86.36 292 THR A O 1
ATOM 1611 N N . SER A 1 215 ? 63.763 -6.222 -3.212 1.00 111.08 293 SER A N 1
ATOM 1612 C CA . SER A 1 215 ? 64.768 -7.199 -3.610 1.00 113.31 293 SER A CA 1
ATOM 1613 C C . SER A 1 215 ? 65.116 -8.160 -2.481 1.00 119.97 293 SER A C 1
ATOM 1614 O O . SER A 1 215 ? 65.647 -9.244 -2.748 1.00 124.10 293 SER A O 1
ATOM 1617 N N . GLU A 1 216 ? 64.832 -7.790 -1.233 1.00 124.11 294 GLU A N 1
ATOM 1618 C CA . GLU A 1 216 ? 65.068 -8.672 -0.096 1.00 114.40 294 GLU A CA 1
ATOM 1619 C C . GLU A 1 216 ? 63.828 -9.506 0.194 1.00 105.81 294 GLU A C 1
ATOM 1620 O O . GLU A 1 216 ? 63.611 -10.554 -0.424 1.00 109.50 294 GLU A O 1
ATOM 1626 N N . GLY A 1 217 ? 63.014 -9.043 1.139 1.00 90.25 295 GLY A N 1
ATOM 1627 C CA . GLY A 1 217 ? 61.766 -9.698 1.471 1.00 78.94 295 GLY A CA 1
ATOM 1628 C C . GLY A 1 217 ? 60.564 -8.875 1.062 1.00 66.45 295 GLY A C 1
ATOM 1629 O O . GLY A 1 217 ? 60.634 -8.101 0.103 1.00 68.22 295 GLY A O 1
ATOM 1630 N N . SER A 1 218 ? 59.458 -9.018 1.787 1.00 57.34 296 SER A N 1
ATOM 1631 C CA . SER A 1 218 ? 58.223 -8.357 1.400 1.00 55.08 296 SER A CA 1
ATOM 1632 C C . SER A 1 218 ? 57.348 -8.129 2.621 1.00 54.85 296 SER A C 1
ATOM 1633 O O . SER A 1 218 ? 57.446 -8.841 3.622 1.00 52.78 296 SER A O 1
ATOM 1636 N N . ILE A 1 219 ? 56.475 -7.131 2.508 1.00 55.59 297 ILE A N 1
ATOM 1637 C CA . ILE A 1 219 ? 55.415 -6.871 3.473 1.00 49.69 297 ILE A CA 1
ATOM 1638 C C . ILE A 1 219 ? 54.100 -6.826 2.710 1.00 50.63 297 ILE A C 1
ATOM 1639 O O . ILE A 1 219 ? 53.912 -5.965 1.842 1.00 54.84 297 ILE A O 1
ATOM 1644 N N . THR A 1 220 ? 53.197 -7.747 3.023 1.00 47.73 298 THR A N 1
ATOM 1645 C CA . THR A 1 220 ? 51.824 -7.694 2.541 1.00 47.80 298 THR A CA 1
ATOM 1646 C C . THR A 1 220 ? 50.952 -7.159 3.669 1.00 49.39 298 THR A C 1
ATOM 1647 O O . THR A 1 220 ? 51.046 -7.635 4.803 1.00 53.00 298 THR A O 1
ATOM 1651 N N . ALA A 1 221 ? 50.112 -6.171 3.364 1.00 47.84 299 ALA A N 1
ATOM 1652 C CA . ALA A 1 221 ? 49.414 -5.424 4.401 1.00 49.90 299 ALA A CA 1
ATOM 1653 C C . ALA A 1 221 ? 47.905 -5.501 4.228 1.00 51.59 299 ALA A C 1
ATOM 1654 O O . ALA A 1 221 ? 47.381 -5.371 3.116 1.00 52.98 299 ALA A O 1
ATOM 1656 N N . PHE A 1 222 ? 47.217 -5.692 5.351 1.00 49.00 300 PHE A N 1
ATOM 1657 C CA . PHE A 1 222 ? 45.767 -5.623 5.435 1.00 45.25 300 PHE A CA 1
ATOM 1658 C C . PHE A 1 222 ? 45.385 -4.505 6.394 1.00 48.47 300 PHE A C 1
ATOM 1659 O O . PHE A 1 222 ? 45.902 -4.436 7.517 1.00 56.30 300 PHE A O 1
ATOM 1667 N N . TYR A 1 223 ? 44.491 -3.631 5.945 1.00 48.18 301 TYR A N 1
ATOM 1668 C CA . TYR A 1 223 ? 44.010 -2.503 6.728 1.00 51.04 301 TYR A CA 1
ATOM 1669 C C . TYR A 1 223 ? 42.500 -2.613 6.862 1.00 52.18 301 TYR A C 1
ATOM 1670 O O . TYR A 1 223 ? 41.801 -2.807 5.863 1.00 54.83 301 TYR A O 1
ATOM 1679 N N . THR A 1 224 ? 41.995 -2.492 8.085 1.00 49.49 302 THR A N 1
ATOM 1680 C CA . THR A 1 224 ? 40.555 -2.492 8.295 1.00 56.95 302 THR A CA 1
ATOM 1681 C C . THR A 1 224 ? 40.030 -1.063 8.270 1.00 62.54 302 THR A C 1
ATOM 1682 O O . THR A 1 224 ? 40.626 -0.158 8.863 1.00 61.12 302 THR A O 1
ATOM 1686 N N . VAL A 1 225 ? 38.920 -0.867 7.562 1.00 64.40 303 VAL A N 1
ATOM 1687 C CA . VAL A 1 225 ? 38.282 0.435 7.421 1.00 63.55 303 VAL A CA 1
ATOM 1688 C C . VAL A 1 225 ? 36.831 0.302 7.853 1.00 63.16 303 VAL A C 1
ATOM 1689 O O . VAL A 1 225 ? 36.123 -0.599 7.390 1.00 63.66 303 VAL A O 1
ATOM 1693 N N . LEU A 1 226 ? 36.390 1.192 8.737 1.00 64.00 304 LEU A N 1
ATOM 1694 C CA . LEU A 1 226 ? 35.011 1.184 9.202 1.00 73.14 304 LEU A CA 1
ATOM 1695 C C . LEU A 1 226 ? 34.131 1.967 8.238 1.00 82.56 304 LEU A C 1
ATOM 1696 O O . LEU A 1 226 ? 34.470 3.088 7.844 1.00 81.01 304 LEU A O 1
ATOM 1701 N N . LEU A 1 227 ? 33.007 1.366 7.854 1.00 88.62 305 LEU A N 1
ATOM 1702 C CA . LEU A 1 227 ? 31.996 2.056 7.052 1.00 94.38 305 LEU A CA 1
ATOM 1703 C C . LEU A 1 227 ? 30.991 2.709 8.000 1.00 109.23 305 LEU A C 1
ATOM 1704 O O . LEU A 1 227 ? 29.833 2.304 8.128 1.00 109.71 305 LEU A O 1
ATOM 1709 N N . GLU A 1 228 ? 31.479 3.746 8.682 1.00 126.64 306 GLU A N 1
ATOM 1710 C CA . GLU A 1 228 ? 30.739 4.397 9.756 1.00 139.78 306 GLU A CA 1
ATOM 1711 C C . GLU A 1 228 ? 29.456 5.028 9.235 1.00 147.71 306 GLU A C 1
ATOM 1712 O O . GLU A 1 228 ? 29.453 6.182 8.794 1.00 152.11 306 GLU A O 1
ATOM 1718 N N . SER A 1 229 ? 28.366 4.260 9.278 1.00 151.75 307 SER A N 1
ATOM 1719 C CA . SER A 1 229 ? 27.021 4.750 8.981 1.00 156.44 307 SER A CA 1
ATOM 1720 C C . SER A 1 229 ? 26.823 5.125 7.517 1.00 157.10 307 SER A C 1
ATOM 1721 O O . SER A 1 229 ? 27.787 5.390 6.792 1.00 155.14 307 SER A O 1
ATOM 1724 N N . GLU A 1 230 ? 25.567 5.147 7.083 1.00 159.29 308 GLU A N 1
ATOM 1725 C CA . GLU A 1 230 ? 25.222 5.654 5.767 1.00 160.34 308 GLU A CA 1
ATOM 1726 C C . GLU A 1 230 ? 25.152 7.177 5.798 1.00 162.57 308 GLU A C 1
ATOM 1727 O O . GLU A 1 230 ? 24.990 7.796 6.855 1.00 163.75 308 GLU A O 1
ATOM 1733 N N . GLU A 1 231 ? 25.284 7.773 4.608 1.00 162.09 309 GLU A N 1
ATOM 1734 C CA . GLU A 1 231 ? 25.096 9.201 4.328 1.00 160.71 309 GLU A CA 1
ATOM 1735 C C . GLU A 1 231 ? 25.663 10.125 5.400 1.00 162.13 309 GLU A C 1
ATOM 1736 O O . GLU A 1 231 ? 25.113 11.201 5.656 1.00 163.99 309 GLU A O 1
ATOM 1742 N N . GLU A 1 232 ? 26.761 9.725 6.030 1.00 161.22 310 GLU A N 1
ATOM 1743 C CA . GLU A 1 232 ? 27.418 10.624 6.968 1.00 159.58 310 GLU A CA 1
ATOM 1744 C C . GLU A 1 232 ? 28.767 11.047 6.415 1.00 156.69 310 GLU A C 1
ATOM 1745 O O . GLU A 1 232 ? 28.898 11.336 5.221 1.00 154.86 310 GLU A O 1
ATOM 1751 N N . ALA A 1 233 ? 29.776 11.081 7.283 1.00 156.41 311 ALA A N 1
ATOM 1752 C CA . ALA A 1 233 ? 31.140 11.450 6.905 1.00 155.59 311 ALA A CA 1
ATOM 1753 C C . ALA A 1 233 ? 31.930 10.205 6.517 1.00 152.79 311 ALA A C 1
ATOM 1754 O O . ALA A 1 233 ? 32.360 9.429 7.379 1.00 152.96 311 ALA A O 1
ATOM 1756 N N . ASP A 1 234 ? 32.078 9.985 5.242 1.00 147.56 312 ASP A N 1
ATOM 1757 C CA . ASP A 1 234 ? 33.097 8.999 4.959 1.00 137.92 312 ASP A CA 1
ATOM 1758 C C . ASP A 1 234 ? 34.053 9.500 3.885 1.00 124.38 312 ASP A C 1
ATOM 1759 O O . ASP A 1 234 ? 34.163 8.845 2.845 1.00 122.15 312 ASP A O 1
ATOM 1764 N N . PRO A 1 235 ? 34.748 10.633 4.049 1.00 114.03 313 PRO A N 1
ATOM 1765 C CA . PRO A 1 235 ? 35.794 10.938 3.068 1.00 107.66 313 PRO A CA 1
ATOM 1766 C C . PRO A 1 235 ? 36.976 10.011 3.219 1.00 97.63 313 PRO A C 1
ATOM 1767 O O . PRO A 1 235 ? 37.706 9.753 2.248 1.00 94.04 313 PRO A O 1
ATOM 1771 N N . MET A 1 236 ? 37.148 9.461 4.420 1.00 92.63 314 MET A N 1
ATOM 1772 C CA . MET A 1 236 ? 38.305 8.640 4.733 1.00 83.67 314 MET A CA 1
ATOM 1773 C C . MET A 1 236 ? 38.169 7.238 4.165 1.00 77.53 314 MET A C 1
ATOM 1774 O O . MET A 1 236 ? 39.146 6.687 3.655 1.00 73.35 314 MET A O 1
ATOM 1779 N N . ALA A 1 237 ? 36.976 6.645 4.241 1.00 76.37 315 ALA A N 1
ATOM 1780 C CA . ALA A 1 237 ? 36.776 5.338 3.625 1.00 75.79 315 ALA A CA 1
ATOM 1781 C C . ALA A 1 237 ? 37.093 5.385 2.134 1.00 84.18 315 ALA A C 1
ATOM 1782 O O . ALA A 1 237 ? 37.817 4.526 1.615 1.00 85.62 315 ALA A O 1
ATOM 1784 N N . ASP A 1 238 ? 36.599 6.412 1.440 1.00 89.36 316 ASP A N 1
ATOM 1785 C CA . ASP A 1 238 ? 36.837 6.523 0.004 1.00 91.07 316 ASP A CA 1
ATOM 1786 C C . ASP A 1 238 ? 38.296 6.846 -0.304 1.00 80.02 316 ASP A C 1
ATOM 1787 O O . ASP A 1 238 ? 38.876 6.278 -1.237 1.00 82.39 316 ASP A O 1
ATOM 1792 N N . GLU A 1 239 ? 38.908 7.754 0.461 1.00 74.56 317 GLU A N 1
ATOM 1793 C CA . GLU A 1 239 ? 40.316 8.072 0.230 1.00 74.44 317 GLU A CA 1
ATOM 1794 C C . GLU A 1 239 ? 41.204 6.849 0.445 1.00 76.49 317 GLU A C 1
ATOM 1795 O O . GLU A 1 239 ? 42.123 6.585 -0.344 1.00 78.71 317 GLU A O 1
ATOM 1801 N N . ILE A 1 240 ? 40.938 6.083 1.505 1.00 76.18 318 ILE A N 1
ATOM 1802 C CA . ILE A 1 240 ? 41.724 4.886 1.780 1.00 72.59 318 ILE A CA 1
ATOM 1803 C C . ILE A 1 240 ? 41.498 3.842 0.694 1.00 72.29 318 ILE A C 1
ATOM 1804 O O . ILE A 1 240 ? 42.438 3.162 0.266 1.00 70.60 318 ILE A O 1
ATOM 1809 N N . ARG A 1 241 ? 40.251 3.698 0.232 1.00 74.96 319 ARG A N 1
ATOM 1810 C CA . ARG A 1 241 ? 39.979 2.876 -0.942 1.00 78.35 319 ARG A CA 1
ATOM 1811 C C . ARG A 1 241 ? 40.866 3.289 -2.110 1.00 78.46 319 ARG A C 1
ATOM 1812 O O . ARG A 1 241 ? 41.435 2.442 -2.808 1.00 78.86 319 ARG A O 1
ATOM 1820 N N . SER A 1 242 ? 40.996 4.600 -2.325 1.00 81.96 320 SER A N 1
ATOM 1821 C CA . SER A 1 242 ? 41.840 5.111 -3.402 1.00 81.05 320 SER A CA 1
ATOM 1822 C C . SER A 1 242 ? 43.291 4.671 -3.232 1.00 76.32 320 SER A C 1
ATOM 1823 O O . SER A 1 242 ? 43.945 4.262 -4.198 1.00 78.18 320 SER A O 1
ATOM 1826 N N . ILE A 1 243 ? 43.813 4.750 -2.006 1.00 71.78 321 ILE A N 1
ATOM 1827 C CA . ILE A 1 243 ? 45.239 4.486 -1.815 1.00 70.76 321 ILE A CA 1
ATOM 1828 C C . ILE A 1 243 ? 45.582 3.006 -2.002 1.00 69.30 321 ILE A C 1
ATOM 1829 O O . ILE A 1 243 ? 46.707 2.673 -2.395 1.00 74.08 321 ILE A O 1
ATOM 1834 N N . LEU A 1 244 ? 44.636 2.103 -1.762 1.00 64.14 322 LEU A N 1
ATOM 1835 C CA . LEU A 1 244 ? 44.947 0.684 -1.638 1.00 62.07 322 LEU A CA 1
ATOM 1836 C C . LEU A 1 244 ? 44.875 -0.050 -2.978 1.00 66.51 322 LEU A C 1
ATOM 1837 O O . LEU A 1 244 ? 44.279 0.421 -3.949 1.00 71.08 322 LEU A O 1
ATOM 1842 N N . ASP A 1 245 ? 45.491 -1.238 -3.004 1.00 64.26 323 ASP A N 1
ATOM 1843 C CA . ASP A 1 245 ? 45.527 -2.117 -4.171 1.00 62.60 323 ASP A CA 1
ATOM 1844 C C . ASP A 1 245 ? 44.345 -3.079 -4.220 1.00 63.06 323 ASP A C 1
ATOM 1845 O O . ASP A 1 245 ? 44.468 -4.182 -4.771 1.00 55.72 323 ASP A O 1
ATOM 1850 N N . GLY A 1 246 ? 43.210 -2.698 -3.652 1.00 71.99 324 GLY A N 1
ATOM 1851 C CA . GLY A 1 246 ? 42.041 -3.545 -3.593 1.00 71.19 324 GLY A CA 1
ATOM 1852 C C . GLY A 1 246 ? 41.410 -3.512 -2.221 1.00 70.44 324 GLY A C 1
ATOM 1853 O O . GLY A 1 246 ? 41.903 -2.875 -1.292 1.00 71.93 324 GLY A O 1
ATOM 1854 N N . HIS A 1 247 ? 40.298 -4.231 -2.097 1.00 66.74 325 HIS A N 1
ATOM 1855 C CA . HIS A 1 247 ? 39.522 -4.155 -0.869 1.00 67.36 325 HIS A CA 1
ATOM 1856 C C . HIS A 1 247 ? 38.560 -5.330 -0.781 1.00 71.52 325 HIS A C 1
ATOM 1857 O O . HIS A 1 247 ? 38.075 -5.832 -1.798 1.00 69.25 325 HIS A O 1
ATOM 1864 N N . LEU A 1 248 ? 38.292 -5.753 0.453 1.00 71.58 326 LEU A N 1
ATOM 1865 C CA . LEU A 1 248 ? 37.293 -6.769 0.759 1.00 72.03 326 LEU A CA 1
ATOM 1866 C C . LEU A 1 248 ? 36.148 -6.108 1.513 1.00 77.31 326 LEU A C 1
ATOM 1867 O O . LEU A 1 248 ? 36.343 -5.608 2.627 1.00 80.65 326 LEU A O 1
ATOM 1872 N N . TYR A 1 249 ? 34.962 -6.105 0.910 1.00 80.71 327 TYR A N 1
ATOM 1873 C CA . TYR A 1 249 ? 33.772 -5.579 1.563 1.00 84.73 327 TYR A CA 1
ATOM 1874 C C . TYR A 1 249 ? 33.031 -6.704 2.273 1.00 79.87 327 TYR A C 1
ATOM 1875 O O . TYR A 1 249 ? 32.730 -7.740 1.670 1.00 83.88 327 TYR A O 1
ATOM 1884 N N . LEU A 1 250 ? 32.740 -6.493 3.555 1.00 75.22 328 LEU A N 1
ATOM 1885 C CA . LEU A 1 250 ? 31.959 -7.419 4.365 1.00 73.61 328 LEU A CA 1
ATOM 1886 C C . LEU A 1 250 ? 30.575 -6.817 4.564 1.00 81.93 328 LEU A C 1
ATOM 1887 O O . LEU A 1 250 ? 30.430 -5.785 5.227 1.00 88.51 328 LEU A O 1
ATOM 1892 N N . SER A 1 251 ? 29.565 -7.460 3.989 1.00 88.29 329 SER A N 1
ATOM 1893 C CA . SER A 1 251 ? 28.186 -7.012 4.141 1.00 95.37 329 SER A CA 1
ATOM 1894 C C . SER A 1 251 ? 27.604 -7.542 5.444 1.00 98.93 329 SER A C 1
ATOM 1895 O O . SER A 1 251 ? 27.777 -8.718 5.778 1.00 98.58 329 SER A O 1
ATOM 1898 N N . ARG A 1 252 ? 26.906 -6.675 6.182 1.00 104.62 330 ARG A N 1
ATOM 1899 C CA . ARG A 1 252 ? 26.202 -7.155 7.365 1.00 112.82 330 ARG A CA 1
ATOM 1900 C C . ARG A 1 252 ? 24.956 -7.954 7.009 1.00 111.54 330 ARG A C 1
ATOM 1901 O O . ARG A 1 252 ? 24.408 -8.641 7.874 1.00 111.13 330 ARG A O 1
ATOM 1909 N N . LYS A 1 253 ? 24.517 -7.901 5.751 1.00 110.25 331 LYS A N 1
ATOM 1910 C CA . LYS A 1 253 ? 23.524 -8.850 5.256 1.00 108.85 331 LYS A CA 1
ATOM 1911 C C . LYS A 1 253 ? 23.997 -10.284 5.478 1.00 106.16 331 LYS A C 1
ATOM 1912 O O . LYS A 1 253 ? 23.366 -11.056 6.208 1.00 108.05 331 LYS A O 1
ATOM 1918 N N . LEU A 1 254 ? 25.127 -10.651 4.858 1.00 100.19 332 LEU A N 1
ATOM 1919 C CA . LEU A 1 254 ? 25.696 -11.980 5.056 1.00 94.63 332 LEU A CA 1
ATOM 1920 C C . LEU A 1 254 ? 26.061 -12.231 6.513 1.00 95.79 332 LEU A C 1
ATOM 1921 O O . LEU A 1 254 ? 25.980 -13.372 6.984 1.00 93.83 332 LEU A O 1
ATOM 1926 N N . ALA A 1 255 ? 26.468 -11.186 7.240 1.00 100.65 333 ALA A N 1
ATOM 1927 C CA . ALA A 1 255 ? 26.876 -11.366 8.631 1.00 102.08 333 ALA A CA 1
ATOM 1928 C C . ALA A 1 255 ? 25.700 -11.773 9.509 1.00 104.27 333 ALA A C 1
ATOM 1929 O O . ALA A 1 255 ? 25.850 -12.611 10.407 1.00 100.46 333 ALA A O 1
ATOM 1931 N N . GLY A 1 256 ? 24.524 -11.185 9.274 1.00 109.20 334 GLY A N 1
ATOM 1932 C CA . GLY A 1 256 ? 23.350 -11.570 10.037 1.00 112.49 334 GLY A CA 1
ATOM 1933 C C . GLY A 1 256 ? 22.934 -13.008 9.799 1.00 110.80 334 GLY A C 1
ATOM 1934 O O . GLY A 1 256 ? 22.414 -13.665 10.706 1.00 108.10 334 GLY A O 1
ATOM 1935 N N . GLN A 1 257 ? 23.159 -13.518 8.586 1.00 110.98 335 GLN A N 1
ATOM 1936 C CA . GLN A 1 257 ? 22.859 -14.914 8.293 1.00 107.18 335 GLN A CA 1
ATOM 1937 C C . GLN A 1 257 ? 23.818 -15.872 8.987 1.00 101.50 335 GLN A C 1
ATOM 1938 O O . GLN A 1 257 ? 23.502 -17.059 9.113 1.00 100.71 335 GLN A O 1
ATOM 1944 N N . GLY A 1 258 ? 24.972 -15.388 9.438 1.00 95.94 336 GLY A N 1
ATOM 1945 C CA . GLY A 1 258 ? 26.018 -16.276 9.897 1.00 91.74 336 GLY A CA 1
ATOM 1946 C C . GLY A 1 258 ? 26.906 -16.793 8.792 1.00 91.59 336 GLY A C 1
ATOM 1947 O O . GLY A 1 258 ? 27.595 -17.801 8.980 1.00 90.58 336 GLY A O 1
ATOM 1948 N N . HIS A 1 259 ? 26.902 -16.133 7.635 1.00 92.31 337 HIS A N 1
ATOM 1949 C CA . HIS A 1 259 ? 27.701 -16.538 6.479 1.00 88.88 337 HIS A CA 1
ATOM 1950 C C . HIS A 1 259 ? 29.082 -15.909 6.618 1.00 84.95 337 HIS A C 1
ATOM 1951 O O . HIS A 1 259 ? 29.298 -14.761 6.225 1.00 88.87 337 HIS A O 1
ATOM 1958 N N . TYR A 1 260 ? 30.021 -16.667 7.179 1.00 77.93 338 TYR A N 1
ATOM 1959 C CA . TYR A 1 260 ? 31.342 -16.152 7.482 1.00 74.69 338 TYR A CA 1
ATOM 1960 C C . TYR A 1 260 ? 32.410 -16.883 6.675 1.00 68.42 338 TYR A C 1
ATOM 1961 O O . TYR A 1 260 ? 32.334 -18.107 6.522 1.00 65.65 338 TYR A O 1
ATOM 1970 N N . PRO A 1 261 ? 33.421 -16.167 6.143 1.00 64.30 339 PRO A N 1
ATOM 1971 C CA . PRO A 1 261 ? 33.586 -14.708 6.200 1.00 66.09 339 PRO A CA 1
ATOM 1972 C C . PRO A 1 261 ? 32.515 -13.964 5.407 1.00 74.95 339 PRO A C 1
ATOM 1973 O O . PRO A 1 261 ? 32.096 -14.440 4.356 1.00 81.08 339 PRO A O 1
ATOM 1977 N N . ALA A 1 262 ? 32.088 -12.807 5.906 1.00 78.88 340 ALA A N 1
ATOM 1978 C CA . ALA A 1 262 ? 30.938 -12.113 5.333 1.00 78.73 340 ALA A CA 1
ATOM 1979 C C . ALA A 1 262 ? 31.326 -11.379 4.060 1.00 76.48 340 ALA A C 1
ATOM 1980 O O . ALA A 1 262 ? 30.827 -10.282 3.792 1.00 80.76 340 ALA A O 1
ATOM 1982 N N . ILE A 1 263 ? 32.204 -11.985 3.266 1.00 68.44 341 ILE A N 1
ATOM 1983 C CA . ILE A 1 263 ? 32.738 -11.311 2.094 1.00 66.88 341 ILE A CA 1
ATOM 1984 C C . ILE A 1 263 ? 31.667 -11.232 1.015 1.00 73.24 341 ILE A C 1
ATOM 1985 O O . ILE A 1 263 ? 31.101 -12.252 0.598 1.00 75.35 341 ILE A O 1
ATOM 1990 N N . ASP A 1 264 ? 31.376 -10.011 0.571 1.00 75.50 342 ASP A N 1
ATOM 1991 C CA . ASP A 1 264 ? 30.541 -9.763 -0.604 1.00 77.42 342 ASP A CA 1
ATOM 1992 C C . ASP A 1 264 ? 31.479 -9.703 -1.804 1.00 77.04 342 ASP A C 1
ATOM 1993 O O . ASP A 1 264 ? 32.050 -8.658 -2.120 1.00 78.11 342 ASP A O 1
ATOM 1998 N N . VAL A 1 265 ? 31.629 -10.844 -2.486 1.00 75.67 343 VAL A N 1
ATOM 1999 C CA . VAL A 1 265 ? 32.623 -10.967 -3.551 1.00 74.33 343 VAL A CA 1
ATOM 2000 C C . VAL A 1 265 ? 32.369 -9.947 -4.654 1.00 84.71 343 VAL A C 1
ATOM 2001 O O . VAL A 1 265 ? 33.309 -9.356 -5.202 1.00 91.83 343 VAL A O 1
ATOM 2005 N N . LEU A 1 266 ? 31.100 -9.720 -4.996 1.00 88.50 344 LEU A N 1
ATOM 2006 C CA . LEU A 1 266 ? 30.767 -8.796 -6.075 1.00 88.10 344 LEU A CA 1
ATOM 2007 C C . LEU A 1 266 ? 31.130 -7.353 -5.744 1.00 88.08 344 LEU A C 1
ATOM 2008 O O . LEU A 1 266 ? 31.232 -6.528 -6.658 1.00 83.86 344 LEU A O 1
ATOM 2013 N N . LYS A 1 267 ? 31.327 -7.031 -4.467 1.00 89.09 345 LYS A N 1
ATOM 2014 C CA . LYS A 1 267 ? 31.743 -5.700 -4.049 1.00 84.43 345 LYS A CA 1
ATOM 2015 C C . LYS A 1 267 ? 33.232 -5.613 -3.738 1.00 76.91 345 LYS A C 1
ATOM 2016 O O . LYS A 1 267 ? 33.716 -4.530 -3.396 1.00 77.97 345 LYS A O 1
ATOM 2022 N N . SER A 1 268 ? 33.966 -6.714 -3.862 1.00 72.26 346 SER A N 1
ATOM 2023 C CA . SER A 1 268 ? 35.386 -6.767 -3.551 1.00 72.37 346 SER A CA 1
ATOM 2024 C C . SER A 1 268 ? 36.205 -6.899 -4.830 1.00 69.20 346 SER A C 1
ATOM 2025 O O . SER A 1 268 ? 35.684 -7.243 -5.893 1.00 74.80 346 SER A O 1
ATOM 2028 N N . VAL A 1 269 ? 37.503 -6.627 -4.712 1.00 67.70 347 VAL A N 1
ATOM 2029 C CA . VAL A 1 269 ? 38.412 -6.694 -5.851 1.00 68.18 347 VAL A CA 1
ATOM 2030 C C . VAL A 1 269 ? 39.841 -6.737 -5.327 1.00 66.35 347 VAL A C 1
ATOM 2031 O O . VAL A 1 269 ? 40.174 -6.092 -4.328 1.00 67.95 347 VAL A O 1
ATOM 2035 N N . SER A 1 270 ? 40.675 -7.531 -5.991 1.00 63.53 348 SER A N 1
ATOM 2036 C CA . SER A 1 270 ? 42.121 -7.529 -5.794 1.00 62.32 348 SER A CA 1
ATOM 2037 C C . SER A 1 270 ? 42.733 -6.981 -7.079 1.00 67.40 348 SER A C 1
ATOM 2038 O O . SER A 1 270 ? 42.791 -7.680 -8.095 1.00 70.17 348 SER A O 1
ATOM 2041 N N . ARG A 1 271 ? 43.189 -5.728 -7.029 1.00 64.67 349 ARG A N 1
ATOM 2042 C CA . ARG A 1 271 ? 43.678 -5.027 -8.213 1.00 60.85 349 ARG A CA 1
ATOM 2043 C C . ARG A 1 271 ? 44.941 -5.661 -8.785 1.00 62.73 349 ARG A C 1
ATOM 2044 O O . ARG A 1 271 ? 45.454 -5.209 -9.814 1.00 70.61 349 ARG A O 1
ATOM 2052 N N . VAL A 1 272 ? 45.457 -6.698 -8.128 1.00 62.96 350 VAL A N 1
ATOM 2053 C CA . VAL A 1 272 ? 46.636 -7.415 -8.590 1.00 64.48 350 VAL A CA 1
ATOM 2054 C C . VAL A 1 272 ? 46.291 -8.823 -9.055 1.00 63.14 350 VAL A C 1
ATOM 2055 O O . VAL A 1 272 ? 47.195 -9.629 -9.305 1.00 58.34 350 VAL A O 1
ATOM 2059 N N . PHE A 1 273 ? 44.998 -9.137 -9.186 1.00 64.93 351 PHE A N 1
ATOM 2060 C CA . PHE A 1 273 ? 44.580 -10.493 -9.532 1.00 65.50 351 PHE A CA 1
ATOM 2061 C C . PHE A 1 273 ? 45.192 -10.951 -10.850 1.00 70.34 351 PHE A C 1
ATOM 2062 O O . PHE A 1 273 ? 45.585 -12.116 -10.988 1.00 69.71 351 PHE A O 1
ATOM 2070 N N . GLY A 1 274 ? 45.282 -10.050 -11.830 1.00 74.69 352 GLY A N 1
ATOM 2071 C CA . GLY A 1 274 ? 45.731 -10.454 -13.153 1.00 71.74 352 GLY A CA 1
ATOM 2072 C C . GLY A 1 274 ? 47.156 -10.973 -13.168 1.00 78.03 352 GLY A C 1
ATOM 2073 O O . GLY A 1 274 ? 47.460 -11.962 -13.840 1.00 82.33 352 GLY A O 1
ATOM 2074 N N . GLN A 1 275 ? 48.046 -10.326 -12.419 1.00 78.84 353 GLN A N 1
ATOM 2075 C CA . GLN A 1 275 ? 49.464 -10.657 -12.462 1.00 77.54 353 GLN A CA 1
ATOM 2076 C C . GLN A 1 275 ? 49.872 -11.727 -11.456 1.00 69.75 353 GLN A C 1
ATOM 2077 O O . GLN A 1 275 ? 51.028 -12.161 -11.481 1.00 69.62 353 GLN A O 1
ATOM 2083 N N . VAL A 1 276 ? 48.970 -12.167 -10.580 1.00 68.31 354 VAL A N 1
ATOM 2084 C CA . VAL A 1 276 ? 49.289 -13.188 -9.587 1.00 67.78 354 VAL A CA 1
ATOM 2085 C C . VAL A 1 276 ? 48.622 -14.518 -9.885 1.00 67.87 354 VAL A C 1
ATOM 2086 O O . VAL A 1 276 ? 48.850 -15.490 -9.149 1.00 69.43 354 VAL A O 1
ATOM 2090 N N . THR A 1 277 ? 47.804 -14.599 -10.932 1.00 66.59 355 THR A N 1
ATOM 2091 C CA . THR A 1 277 ? 47.069 -15.810 -11.263 1.00 66.41 355 THR A CA 1
ATOM 2092 C C . THR A 1 277 ? 47.422 -16.282 -12.667 1.00 69.74 355 THR A C 1
ATOM 2093 O O . THR A 1 277 ? 47.769 -15.484 -13.543 1.00 75.80 355 THR A O 1
ATOM 2097 N N . THR A 1 278 ? 47.324 -17.595 -12.867 1.00 66.54 356 THR A N 1
ATOM 2098 C CA . THR A 1 278 ? 47.482 -18.174 -14.188 1.00 66.38 356 THR A CA 1
ATOM 2099 C C . THR A 1 278 ? 46.285 -17.795 -15.059 1.00 71.90 356 THR A C 1
ATOM 2100 O O . THR A 1 278 ? 45.220 -17.446 -14.543 1.00 70.60 356 THR A O 1
ATOM 2104 N N . PRO A 1 279 ? 46.438 -17.835 -16.389 1.00 78.79 357 PRO A N 1
ATOM 2105 C CA . PRO A 1 279 ? 45.297 -17.477 -17.251 1.00 76.00 357 PRO A CA 1
ATOM 2106 C C . PRO A 1 279 ? 44.098 -18.394 -17.068 1.00 71.70 357 PRO A C 1
ATOM 2107 O O . PRO A 1 279 ? 42.950 -17.931 -17.130 1.00 72.06 357 PRO A O 1
ATOM 2111 N N . THR A 1 280 ? 44.338 -19.689 -16.845 1.00 68.06 358 THR A N 1
ATOM 2112 C CA . THR A 1 280 ? 43.245 -20.623 -16.590 1.00 72.94 358 THR A CA 1
ATOM 2113 C C . THR A 1 280 ? 42.465 -20.214 -15.348 1.00 76.29 358 THR A C 1
ATOM 2114 O O . THR A 1 280 ? 41.228 -20.141 -15.366 1.00 74.88 358 THR A O 1
ATOM 2118 N N . HIS A 1 281 ? 43.184 -19.951 -14.256 1.00 71.58 359 HIS A N 1
ATOM 2119 C CA . HIS A 1 281 ? 42.561 -19.456 -13.035 1.00 64.55 359 HIS A CA 1
ATOM 2120 C C . HIS A 1 281 ? 41.792 -18.166 -13.293 1.00 64.24 359 HIS A C 1
ATOM 2121 O O . HIS A 1 281 ? 40.677 -17.989 -12.788 1.00 66.60 359 HIS A O 1
ATOM 2128 N N . ALA A 1 282 ? 42.363 -17.259 -14.089 1.00 63.29 360 ALA A N 1
ATOM 2129 C CA . ALA A 1 282 ? 41.701 -15.985 -14.354 1.00 66.03 360 ALA A CA 1
ATOM 2130 C C . ALA A 1 282 ? 40.373 -16.181 -15.076 1.00 72.06 360 ALA A C 1
ATOM 2131 O O . ALA A 1 282 ? 39.364 -15.564 -14.712 1.00 73.57 360 ALA A O 1
ATOM 2133 N N . GLU A 1 283 ? 40.348 -17.035 -16.103 1.00 74.71 361 GLU A N 1
ATOM 2134 C CA . GLU A 1 283 ? 39.100 -17.220 -16.839 1.00 82.78 361 GLU A CA 1
ATOM 2135 C C . GLU A 1 283 ? 38.084 -18.024 -16.034 1.00 76.42 361 GLU A C 1
ATOM 2136 O O . GLU A 1 283 ? 36.879 -17.764 -16.133 1.00 72.22 361 GLU A O 1
ATOM 2142 N N . GLN A 1 284 ? 38.541 -18.965 -15.202 1.00 72.58 362 GLN A N 1
ATOM 2143 C CA . GLN A 1 284 ? 37.617 -19.639 -14.293 1.00 70.40 362 GLN A CA 1
ATOM 2144 C C . GLN A 1 284 ? 37.002 -18.652 -13.310 1.00 71.62 362 GLN A C 1
ATOM 2145 O O . GLN A 1 284 ? 35.802 -18.719 -13.015 1.00 71.04 362 GLN A O 1
ATOM 2151 N N . ALA A 1 285 ? 37.810 -17.719 -12.799 1.00 69.25 363 ALA A N 1
ATOM 2152 C CA . ALA A 1 285 ? 37.298 -16.722 -11.865 1.00 68.64 363 ALA A CA 1
ATOM 2153 C C . ALA A 1 285 ? 36.317 -15.777 -12.545 1.00 72.38 363 ALA A C 1
ATOM 2154 O O . ALA A 1 285 ? 35.301 -15.396 -11.950 1.00 66.97 363 ALA A O 1
ATOM 2156 N N . SER A 1 286 ? 36.602 -15.384 -13.788 1.00 80.18 364 SER A N 1
ATOM 2157 C CA . SER A 1 286 ? 35.649 -14.562 -14.530 1.00 82.54 364 SER A CA 1
ATOM 2158 C C . SER A 1 286 ? 34.340 -15.312 -14.751 1.00 77.11 364 SER A C 1
ATOM 2159 O O . SER A 1 286 ? 33.254 -14.730 -14.636 1.00 72.49 364 SER A O 1
ATOM 2162 N N . ALA A 1 287 ? 34.424 -16.612 -15.052 1.00 73.98 365 ALA A N 1
ATOM 2163 C CA . ALA A 1 287 ? 33.215 -17.412 -15.224 1.00 74.67 365 ALA A CA 1
ATOM 2164 C C . ALA A 1 287 ? 32.403 -17.473 -13.936 1.00 79.72 365 ALA A C 1
ATOM 2165 O O . ALA A 1 287 ? 31.173 -17.336 -13.961 1.00 82.58 365 ALA A O 1
ATOM 2167 N N . VAL A 1 288 ? 33.073 -17.675 -12.798 1.00 76.54 366 VAL A N 1
ATOM 2168 C CA . VAL A 1 288 ? 32.352 -17.741 -11.528 1.00 67.49 366 VAL A CA 1
ATOM 2169 C C . VAL A 1 288 ? 31.765 -16.382 -11.162 1.00 70.27 366 VAL A C 1
ATOM 2170 O O . VAL A 1 288 ? 30.688 -16.311 -10.563 1.00 74.85 366 VAL A O 1
ATOM 2174 N N . ARG A 1 289 ? 32.440 -15.285 -11.515 1.00 71.26 367 ARG A N 1
ATOM 2175 C CA . ARG A 1 289 ? 31.878 -13.966 -11.233 1.00 78.36 367 ARG A CA 1
ATOM 2176 C C . ARG A 1 289 ? 30.643 -13.704 -12.090 1.00 88.00 367 ARG A C 1
ATOM 2177 O O . ARG A 1 289 ? 29.645 -13.149 -11.605 1.00 89.07 367 ARG A O 1
ATOM 2185 N N . LYS A 1 290 ? 30.694 -14.101 -13.367 1.00 95.91 368 LYS A N 1
ATOM 2186 C CA . LYS A 1 290 ? 29.511 -14.030 -14.220 1.00 92.85 368 LYS A CA 1
ATOM 2187 C C . LYS A 1 290 ? 28.368 -14.851 -13.637 1.00 92.75 368 LYS A C 1
ATOM 2188 O O . LYS A 1 290 ? 27.217 -14.399 -13.606 1.00 97.40 368 LYS A O 1
ATOM 2194 N N . LEU A 1 291 ? 28.671 -16.063 -13.168 1.00 85.14 369 LEU A N 1
ATOM 2195 C CA . LEU A 1 291 ? 27.646 -16.915 -12.573 1.00 82.45 369 LEU A CA 1
ATOM 2196 C C . LEU A 1 291 ? 27.052 -16.269 -11.326 1.00 86.89 369 LEU A C 1
ATOM 2197 O O . LEU A 1 291 ? 25.830 -16.267 -11.132 1.00 87.95 369 LEU A O 1
ATOM 2202 N N . MET A 1 292 ? 27.911 -15.716 -10.467 1.00 90.99 370 MET A N 1
ATOM 2203 C CA . MET A 1 292 ? 27.447 -15.060 -9.251 1.00 93.26 370 MET A CA 1
ATOM 2204 C C . MET A 1 292 ? 26.498 -13.916 -9.572 1.00 100.58 370 MET A C 1
ATOM 2205 O O . MET A 1 292 ? 25.407 -13.824 -8.997 1.00 103.76 370 MET A O 1
ATOM 2210 N N . THR A 1 293 ? 26.905 -13.020 -10.478 1.00 102.83 371 THR A N 1
ATOM 2211 C CA . THR A 1 293 ? 26.059 -11.867 -10.774 1.00 105.61 371 THR A CA 1
ATOM 2212 C C . THR A 1 293 ? 24.765 -12.295 -11.463 1.00 105.02 371 THR A C 1
ATOM 2213 O O . THR A 1 293 ? 23.699 -11.729 -11.191 1.00 107.08 371 THR A O 1
ATOM 2217 N N . ARG A 1 294 ? 24.827 -13.322 -12.319 1.00 102.28 372 ARG A N 1
ATOM 2218 C CA . ARG A 1 294 ? 23.612 -13.840 -12.941 1.00 100.18 372 ARG A CA 1
ATOM 2219 C C . ARG A 1 294 ? 22.649 -14.393 -11.896 1.00 101.08 372 ARG A C 1
ATOM 2220 O O . ARG A 1 294 ? 21.429 -14.229 -12.016 1.00 102.67 372 ARG A O 1
ATOM 2228 N N . LEU A 1 295 ? 23.179 -15.047 -10.858 1.00 97.82 373 LEU A N 1
ATOM 2229 C CA . LEU A 1 295 ? 22.323 -15.592 -9.807 1.00 94.05 373 LEU A CA 1
ATOM 2230 C C . LEU A 1 295 ? 21.713 -14.484 -8.955 1.00 102.68 373 LEU A C 1
ATOM 2231 O O . LEU A 1 295 ? 20.514 -14.514 -8.637 1.00 106.71 373 LEU A O 1
ATOM 2236 N N . GLU A 1 296 ? 22.532 -13.504 -8.561 1.00 110.79 374 GLU A N 1
ATOM 2237 C CA . GLU A 1 296 ? 22.036 -12.413 -7.728 1.00 123.29 374 GLU A CA 1
ATOM 2238 C C . GLU A 1 296 ? 21.021 -11.557 -8.472 1.00 134.70 374 GLU A C 1
ATOM 2239 O O . GLU A 1 296 ? 20.139 -10.959 -7.844 1.00 135.65 374 GLU A O 1
ATOM 2245 N N . GLU A 1 297 ? 21.129 -11.479 -9.804 1.00 148.51 375 GLU A N 1
ATOM 2246 C CA . GLU A 1 297 ? 20.114 -10.780 -10.587 1.00 150.02 375 GLU A CA 1
ATOM 2247 C C . GLU A 1 297 ? 18.724 -11.353 -10.343 1.00 148.86 375 GLU A C 1
ATOM 2248 O O . GLU A 1 297 ? 17.728 -10.623 -10.409 1.00 153.32 375 GLU A O 1
ATOM 2254 N N . LEU A 1 298 ? 18.637 -12.651 -10.065 1.00 139.90 376 LEU A N 1
ATOM 2255 C CA . LEU A 1 298 ? 17.367 -13.317 -9.802 1.00 132.83 376 LEU A CA 1
ATOM 2256 C C . LEU A 1 298 ? 16.993 -13.257 -8.324 1.00 136.31 376 LEU A C 1
ATOM 2257 O O . LEU A 1 298 ? 15.887 -12.826 -7.977 1.00 137.60 376 LEU A O 1
ATOM 2262 N N . GLN A 1 299 ? 17.933 -13.660 -7.461 1.00 139.90 377 GLN A N 1
ATOM 2263 C CA . GLN A 1 299 ? 17.740 -13.953 -6.038 1.00 144.01 377 GLN A CA 1
ATOM 2264 C C . GLN A 1 299 ? 16.479 -13.386 -5.386 1.00 152.14 377 GLN A C 1
ATOM 2265 O O . GLN A 1 299 ? 15.585 -14.144 -5.001 1.00 154.65 377 GLN A O 1
ATOM 2271 N N . LEU A 1 300 ? 16.392 -12.063 -5.262 1.00 145.25 378 LEU A N 1
ATOM 2272 C CA . LEU A 1 300 ? 15.365 -11.429 -4.441 1.00 140.65 378 LEU A CA 1
ATOM 2273 C C . LEU A 1 300 ? 14.000 -11.331 -5.119 1.00 138.32 378 LEU A C 1
ATOM 2274 O O . LEU A 1 300 ? 13.103 -10.689 -4.560 1.00 136.60 378 LEU A O 1
ATOM 2279 N N . PHE A 1 301 ? 13.806 -11.939 -6.285 1.00 137.17 379 PHE A N 1
ATOM 2280 C CA . PHE A 1 301 ? 12.518 -11.843 -6.970 1.00 137.28 379 PHE A CA 1
ATOM 2281 C C . PHE A 1 301 ? 11.447 -12.656 -6.247 1.00 137.89 379 PHE A C 1
ATOM 2282 O O . PHE A 1 301 ? 10.288 -12.246 -6.170 1.00 141.77 379 PHE A O 1
ATOM 2290 N N . ASN A 1 312 ? 9.386 -22.492 -10.868 1.00 153.09 390 ASN A N 1
ATOM 2291 C CA . ASN A 1 312 ? 9.554 -23.645 -11.745 1.00 155.40 390 ASN A CA 1
ATOM 2292 C C . ASN A 1 312 ? 10.974 -24.200 -11.692 1.00 157.95 390 ASN A C 1
ATOM 2293 O O . ASN A 1 312 ? 11.758 -23.848 -10.810 1.00 158.16 390 ASN A O 1
ATOM 2298 N N . ILE A 1 313 ? 11.295 -25.067 -12.654 1.00 158.72 391 ILE A N 1
ATOM 2299 C CA . ILE A 1 313 ? 12.504 -25.879 -12.562 1.00 155.68 391 ILE A CA 1
ATOM 2300 C C . ILE A 1 313 ? 13.750 -25.059 -12.884 1.00 153.54 391 ILE A C 1
ATOM 2301 O O . ILE A 1 313 ? 14.815 -25.279 -12.294 1.00 152.67 391 ILE A O 1
ATOM 2306 N N . ASP A 1 314 ? 13.647 -24.114 -13.824 1.00 151.28 392 ASP A N 1
ATOM 2307 C CA . ASP A 1 314 ? 14.760 -23.204 -14.080 1.00 147.39 392 ASP A CA 1
ATOM 2308 C C . ASP A 1 314 ? 15.180 -22.504 -12.791 1.00 142.98 392 ASP A C 1
ATOM 2309 O O . ASP A 1 314 ? 16.368 -22.456 -12.440 1.00 138.65 392 ASP A O 1
ATOM 2314 N N . ASN A 1 315 ? 14.195 -21.983 -12.056 1.00 144.05 393 ASN A N 1
ATOM 2315 C CA . ASN A 1 315 ? 14.455 -21.330 -10.782 1.00 143.03 393 ASN A CA 1
ATOM 2316 C C . ASN A 1 315 ? 14.931 -22.321 -9.726 1.00 143.77 393 ASN A C 1
ATOM 2317 O O . ASN A 1 315 ? 15.766 -21.967 -8.887 1.00 139.67 393 ASN A O 1
ATOM 2322 N N . ASP A 1 316 ? 14.425 -23.558 -9.756 1.00 150.15 394 ASP A N 1
ATOM 2323 C CA . ASP A 1 316 ? 14.954 -24.605 -8.884 1.00 153.34 394 ASP A CA 1
ATOM 2324 C C . ASP A 1 316 ? 16.458 -24.756 -9.066 1.00 151.35 394 ASP A C 1
ATOM 2325 O O . ASP A 1 316 ? 17.222 -24.696 -8.094 1.00 148.01 394 ASP A O 1
ATOM 2330 N N . ARG A 1 317 ? 16.897 -24.971 -10.310 1.00 152.41 395 ARG A N 1
ATOM 2331 C CA . ARG A 1 317 ? 18.321 -25.132 -10.590 1.00 149.26 395 ARG A CA 1
ATOM 2332 C C . ARG A 1 317 ? 19.102 -23.891 -10.177 1.00 139.42 395 ARG A C 1
ATOM 2333 O O . ARG A 1 317 ? 20.164 -23.991 -9.551 1.00 140.64 395 ARG A O 1
ATOM 2341 N N . ALA A 1 318 ? 18.589 -22.710 -10.531 1.00 128.39 396 ALA A N 1
ATOM 2342 C CA . ALA A 1 318 ? 19.286 -21.468 -10.213 1.00 120.69 396 ALA A CA 1
ATOM 2343 C C . ALA A 1 318 ? 19.518 -21.331 -8.713 1.00 117.37 396 ALA A C 1
ATOM 2344 O O . ALA A 1 318 ? 20.639 -21.059 -8.265 1.00 112.43 396 ALA A O 1
ATOM 2346 N N . MET A 1 319 ? 18.475 -21.549 -7.913 1.00 119.30 397 MET A N 1
ATOM 2347 C CA . MET A 1 319 ? 18.600 -21.331 -6.478 1.00 120.57 397 MET A CA 1
ATOM 2348 C C . MET A 1 319 ? 19.372 -22.448 -5.782 1.00 120.90 397 MET A C 1
ATOM 2349 O O . MET A 1 319 ? 20.068 -22.182 -4.796 1.00 122.16 397 MET A O 1
ATOM 2354 N N . GLN A 1 320 ? 19.303 -23.689 -6.277 1.00 122.04 398 GLN A N 1
ATOM 2355 C CA . GLN A 1 320 ? 20.142 -24.725 -5.681 1.00 122.06 398 GLN A CA 1
ATOM 2356 C C . GLN A 1 320 ? 21.614 -24.489 -6.009 1.00 111.88 398 GLN A C 1
ATOM 2357 O O . GLN A 1 320 ? 22.492 -24.747 -5.174 1.00 108.78 398 GLN A O 1
ATOM 2363 N N . MET A 1 321 ? 21.906 -23.972 -7.209 1.00 103.92 399 MET A N 1
ATOM 2364 C CA . MET A 1 321 ? 23.271 -23.570 -7.531 1.00 96.72 399 MET A CA 1
ATOM 2365 C C . MET A 1 321 ? 23.727 -22.422 -6.641 1.00 94.03 399 MET A C 1
ATOM 2366 O O . MET A 1 321 ? 24.882 -22.383 -6.195 1.00 91.90 399 MET A O 1
ATOM 2371 N N . ARG A 1 322 ? 22.830 -21.467 -6.391 1.00 94.58 400 ARG A N 1
ATOM 2372 C CA . ARG A 1 322 ? 23.127 -20.367 -5.481 1.00 93.75 400 ARG A CA 1
ATOM 2373 C C . ARG A 1 322 ? 23.474 -20.879 -4.087 1.00 87.14 400 ARG A C 1
ATOM 2374 O O . ARG A 1 322 ? 24.426 -20.400 -3.456 1.00 82.65 400 ARG A O 1
ATOM 2382 N N . ASP A 1 323 ? 22.705 -21.852 -3.590 1.00 86.89 401 ASP A N 1
ATOM 2383 C CA . ASP A 1 323 ? 23.003 -22.449 -2.291 1.00 86.19 401 ASP A CA 1
ATOM 2384 C C . ASP A 1 323 ? 24.355 -23.151 -2.301 1.00 83.29 401 ASP A C 1
ATOM 2385 O O . ASP A 1 323 ? 25.140 -23.007 -1.356 1.00 83.81 401 ASP A O 1
ATOM 2390 N N . SER A 1 324 ? 24.640 -23.922 -3.355 1.00 82.97 402 SER A N 1
ATOM 2391 C CA . SER A 1 324 ? 25.939 -24.584 -3.459 1.00 80.54 402 SER A CA 1
ATOM 2392 C C . SER A 1 324 ? 27.081 -23.575 -3.391 1.00 75.24 402 SER A C 1
ATOM 2393 O O . SER A 1 324 ? 28.072 -23.788 -2.679 1.00 72.71 402 SER A O 1
ATOM 2396 N N . LEU A 1 325 ? 26.951 -22.460 -4.114 1.00 75.85 403 LEU A N 1
ATOM 2397 C CA . LEU A 1 325 ? 28.013 -21.457 -4.137 1.00 73.72 403 LEU A CA 1
ATOM 2398 C C . LEU A 1 325 ? 28.162 -20.770 -2.783 1.00 74.17 403 LEU A C 1
ATOM 2399 O O . LEU A 1 325 ? 29.283 -20.576 -2.294 1.00 72.76 403 LEU A O 1
ATOM 2404 N N . LYS A 1 326 ? 27.041 -20.380 -2.168 1.00 77.17 404 LYS A N 1
ATOM 2405 C CA . LYS A 1 326 ? 27.099 -19.785 -0.837 1.00 72.55 404 LYS A CA 1
ATOM 2406 C C . LYS A 1 326 ? 27.768 -20.728 0.155 1.00 71.90 404 LYS A C 1
ATOM 2407 O O . LYS A 1 326 ? 28.542 -20.291 1.015 1.00 72.90 404 LYS A O 1
ATOM 2413 N N . ALA A 1 327 ? 27.490 -22.028 0.044 1.00 73.00 405 ALA A N 1
ATOM 2414 C CA . ALA A 1 327 ? 28.107 -22.994 0.946 1.00 69.48 405 ALA A CA 1
ATOM 2415 C C . ALA A 1 327 ? 29.603 -23.114 0.689 1.00 67.57 405 ALA A C 1
ATOM 2416 O O . ALA A 1 327 ? 30.392 -23.225 1.635 1.00 69.33 405 ALA A O 1
ATOM 2418 N N . TRP A 1 328 ? 30.015 -23.103 -0.582 1.00 59.98 406 TRP A N 1
ATOM 2419 C CA . TRP A 1 328 ? 31.443 -23.177 -0.877 1.00 57.49 406 TRP A CA 1
ATOM 2420 C C . TRP A 1 328 ? 32.182 -21.938 -0.387 1.00 58.83 406 TRP A C 1
ATOM 2421 O O . TRP A 1 328 ? 33.347 -22.033 0.017 1.00 59.49 406 TRP A O 1
ATOM 2432 N N . LEU A 1 329 ? 31.526 -20.776 -0.407 1.00 57.72 407 LEU A N 1
ATOM 2433 C CA . LEU A 1 329 ? 32.182 -19.559 0.065 1.00 54.76 407 LEU A CA 1
ATOM 2434 C C . LEU A 1 329 ? 32.236 -19.511 1.589 1.00 61.20 407 LEU A C 1
ATOM 2435 O O . LEU A 1 329 ? 33.200 -18.990 2.164 1.00 60.80 407 LEU A O 1
ATOM 2440 N N . CYS A 1 330 ? 31.215 -20.046 2.256 1.00 65.92 408 CYS A N 1
ATOM 2441 C CA . CYS A 1 330 ? 31.190 -20.065 3.714 1.00 65.83 408 CYS A CA 1
ATOM 2442 C C . CYS A 1 330 ? 32.262 -21.008 4.248 1.00 62.71 408 CYS A C 1
ATOM 2443 O O . CYS A 1 330 ? 32.359 -22.160 3.815 1.0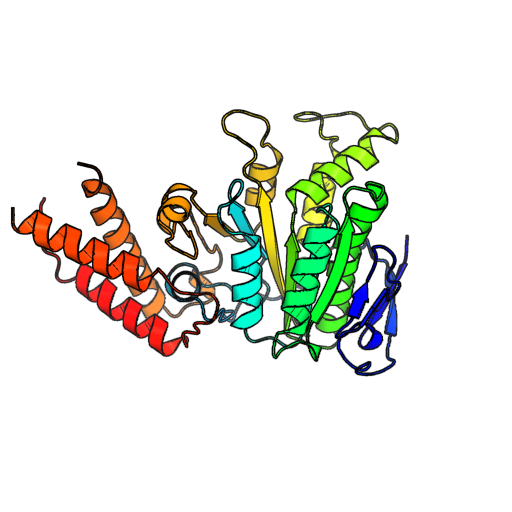0 67.87 408 CYS A O 1
ATOM 2446 N N . GLN A 1 331 ? 33.061 -20.524 5.202 1.00 61.23 409 GLN A N 1
ATOM 2447 C CA . GLN A 1 331 ? 34.216 -21.280 5.672 1.00 63.32 409 GLN A CA 1
ATOM 2448 C C . GLN A 1 331 ? 34.634 -20.843 7.074 1.00 65.38 409 GLN A C 1
ATOM 2449 O O . GLN A 1 331 ? 34.874 -19.649 7.304 1.00 64.54 409 GLN A O 1
ATOM 2455 N N . PRO A 1 332 ? 34.740 -21.771 8.027 1.00 64.50 410 PRO A N 1
ATOM 2456 C CA . PRO A 1 332 ? 35.033 -21.379 9.411 1.00 59.72 410 PRO A CA 1
ATOM 2457 C C . PRO A 1 332 ? 36.488 -20.979 9.601 1.00 62.26 410 PRO A C 1
ATOM 2458 O O . PRO A 1 332 ? 37.370 -21.310 8.807 1.00 64.79 410 PRO A O 1
ATOM 2462 N N . VAL A 1 333 ? 36.723 -20.259 10.702 1.00 66.63 411 VAL A N 1
ATOM 2463 C CA . VAL A 1 333 ? 38.044 -19.693 10.967 1.00 63.13 411 VAL A CA 1
ATOM 2464 C C . VAL A 1 333 ? 39.092 -20.795 11.040 1.00 62.83 411 VAL A C 1
ATOM 2465 O O . VAL A 1 333 ? 40.180 -20.687 10.462 1.00 66.28 411 VAL A O 1
ATOM 2469 N N . ALA A 1 334 ? 38.770 -21.879 11.745 1.00 58.38 412 ALA A N 1
ATOM 2470 C CA . ALA A 1 334 ? 39.722 -22.966 11.934 1.00 56.24 412 ALA A CA 1
ATOM 2471 C C . ALA A 1 334 ? 39.946 -23.790 10.672 1.00 61.01 412 ALA A C 1
ATOM 2472 O O . ALA A 1 334 ? 40.862 -24.620 10.651 1.00 65.70 412 ALA A O 1
ATOM 2474 N N . GLN A 1 335 ? 39.151 -23.574 9.627 1.00 60.44 413 GLN A N 1
ATOM 2475 C CA . GLN A 1 335 ? 39.223 -24.375 8.412 1.00 60.17 413 GLN A CA 1
ATOM 2476 C C . GLN A 1 335 ? 40.234 -23.794 7.432 1.00 57.00 413 GLN A C 1
ATOM 2477 O O . GLN A 1 335 ? 40.267 -22.584 7.195 1.00 59.02 413 GLN A O 1
ATOM 2483 N N . TYR A 1 336 ? 41.056 -24.670 6.863 1.00 55.55 414 TYR A N 1
ATOM 2484 C CA . TYR A 1 336 ? 42.083 -24.294 5.901 1.00 58.57 414 TYR A CA 1
ATOM 2485 C C . TYR A 1 336 ? 41.824 -24.989 4.575 1.00 60.36 414 TYR A C 1
ATOM 2486 O O . TYR A 1 336 ? 41.430 -26.159 4.542 1.00 66.40 414 TYR A O 1
ATOM 2495 N N . SER A 1 337 ? 42.060 -24.271 3.483 1.00 59.13 415 SER A N 1
ATOM 2496 C CA . SER A 1 337 ? 41.886 -24.817 2.145 1.00 61.56 415 SER A CA 1
ATOM 2497 C C . SER A 1 337 ? 43.153 -24.559 1.349 1.00 62.07 415 SER A C 1
ATOM 2498 O O . SER A 1 337 ? 43.553 -23.404 1.170 1.00 61.61 415 SER A O 1
ATOM 2501 N N . SER A 1 338 ? 43.790 -25.633 0.890 1.00 64.70 416 SER A N 1
ATOM 2502 C CA . SER A 1 338 ? 44.955 -25.494 0.034 1.00 62.84 416 SER A CA 1
ATOM 2503 C C . SER A 1 338 ? 44.558 -24.825 -1.278 1.00 64.37 416 SER A C 1
ATOM 2504 O O . SER A 1 338 ? 43.390 -24.818 -1.674 1.00 70.86 416 SER A O 1
ATOM 2507 N N . PHE A 1 339 ? 45.553 -24.251 -1.955 1.00 60.69 417 PHE A N 1
ATOM 2508 C CA . PHE A 1 339 ? 45.274 -23.570 -3.214 1.00 59.68 417 PHE A CA 1
ATOM 2509 C C . PHE A 1 339 ? 44.755 -24.543 -4.267 1.00 59.49 417 PHE A C 1
ATOM 2510 O O . PHE A 1 339 ? 43.933 -24.163 -5.109 1.00 54.45 417 PHE A O 1
ATOM 2518 N N . ASP A 1 340 ? 45.204 -25.801 -4.224 1.00 60.43 418 ASP A N 1
ATOM 2519 C CA . ASP A 1 340 ? 44.729 -26.799 -5.179 1.00 58.53 418 ASP A CA 1
ATOM 2520 C C . ASP A 1 340 ? 43.238 -27.073 -4.995 1.00 59.85 418 ASP A C 1
ATOM 2521 O O . ASP A 1 340 ? 42.471 -27.092 -5.967 1.00 63.65 418 ASP A O 1
ATOM 2526 N N . ASP A 1 341 ? 42.814 -27.307 -3.750 1.00 65.84 419 ASP A N 1
ATOM 2527 C CA . ASP A 1 341 ? 41.406 -27.579 -3.469 1.00 72.04 419 ASP A CA 1
ATOM 2528 C C . ASP A 1 341 ? 40.532 -26.391 -3.856 1.00 68.68 419 ASP A C 1
ATOM 2529 O O . ASP A 1 341 ? 39.476 -26.552 -4.490 1.00 67.72 419 ASP A O 1
ATOM 2534 N N . THR A 1 342 ? 40.958 -25.186 -3.466 1.00 66.84 420 THR A N 1
ATOM 2535 C CA . THR A 1 342 ? 40.252 -23.968 -3.850 1.00 60.63 420 THR A CA 1
ATOM 2536 C C . THR A 1 342 ? 40.110 -23.872 -5.365 1.00 61.60 420 THR A C 1
ATOM 2537 O O . THR A 1 342 ? 39.032 -23.556 -5.883 1.00 63.20 420 THR A O 1
ATOM 2541 N N . LEU A 1 343 ? 41.190 -24.167 -6.095 1.00 58.86 421 LEU A N 1
ATOM 2542 C CA . LEU A 1 343 ? 41.155 -24.038 -7.548 1.00 57.64 421 LEU A CA 1
ATOM 2543 C C . LEU A 1 343 ? 40.239 -25.078 -8.180 1.00 59.46 421 LEU A C 1
ATOM 2544 O O . LEU A 1 343 ? 39.577 -24.798 -9.185 1.00 63.72 421 LEU A O 1
ATOM 2549 N N . SER A 1 344 ? 40.184 -26.283 -7.606 1.00 54.59 422 SER A N 1
ATOM 2550 C CA . SER A 1 344 ? 39.287 -27.297 -8.156 1.00 53.17 422 SER A CA 1
ATOM 2551 C C . SER A 1 344 ? 37.827 -26.920 -7.920 1.00 56.53 422 SER A C 1
ATOM 2552 O O . SER A 1 344 ? 36.972 -27.134 -8.792 1.00 63.41 422 SER A O 1
ATOM 2555 N N . GLY A 1 345 ? 37.521 -26.345 -6.754 1.00 52.14 423 GLY A N 1
ATOM 2556 C CA . GLY A 1 345 ? 36.182 -25.806 -6.547 1.00 52.83 423 GLY A CA 1
ATOM 2557 C C . GLY A 1 345 ? 35.846 -24.693 -7.525 1.00 59.38 423 GLY A C 1
ATOM 2558 O O . GLY A 1 345 ? 34.725 -24.621 -8.051 1.00 60.82 423 GLY A O 1
ATOM 2559 N N . MET A 1 346 ? 36.816 -23.810 -7.779 1.00 59.89 424 MET A N 1
ATOM 2560 C CA . MET A 1 346 ? 36.651 -22.774 -8.794 1.00 59.36 424 MET A CA 1
ATOM 2561 C C . MET A 1 346 ? 36.319 -23.384 -10.150 1.00 65.77 424 MET A C 1
ATOM 2562 O O . MET A 1 346 ? 35.423 -22.908 -10.857 1.00 68.41 424 MET A O 1
ATOM 2567 N N . ASN A 1 347 ? 37.045 -24.440 -10.527 1.00 59.60 425 ASN A N 1
ATOM 2568 C CA . ASN A 1 347 ? 36.816 -25.102 -11.808 1.00 56.39 425 ASN A CA 1
ATOM 2569 C C . ASN A 1 347 ? 35.414 -25.690 -11.881 1.00 61.23 425 ASN A C 1
ATOM 2570 O O . ASN A 1 347 ? 34.751 -25.610 -12.922 1.00 67.79 425 ASN A O 1
ATOM 2575 N N . ALA A 1 348 ? 34.947 -26.284 -10.782 1.00 56.54 426 ALA A N 1
ATOM 2576 C CA . ALA A 1 348 ? 33.608 -26.866 -10.769 1.00 56.41 426 ALA A CA 1
ATOM 2577 C C . ALA A 1 348 ? 32.535 -25.797 -10.966 1.00 65.55 426 ALA A C 1
ATOM 2578 O O . ALA A 1 348 ? 31.615 -25.959 -11.782 1.00 68.28 426 ALA A O 1
ATOM 2580 N N . PHE A 1 349 ? 32.639 -24.681 -10.241 1.00 64.22 427 PHE A N 1
ATOM 2581 C CA . PHE A 1 349 ? 31.610 -23.653 -10.403 1.00 63.64 427 PHE A CA 1
ATOM 2582 C C . PHE A 1 349 ? 31.702 -22.964 -11.766 1.00 65.54 427 PHE A C 1
ATOM 2583 O O . PHE A 1 349 ? 30.668 -22.601 -12.351 1.00 65.89 427 PHE A O 1
ATOM 2591 N N . ALA A 1 350 ? 32.914 -22.806 -12.305 1.00 67.38 428 ALA A N 1
ATOM 2592 C CA . ALA A 1 350 ? 33.054 -22.312 -13.672 1.00 67.01 428 ALA A CA 1
ATOM 2593 C C . ALA A 1 350 ? 32.391 -23.257 -14.666 1.00 75.29 428 ALA A C 1
ATOM 2594 O O . ALA A 1 350 ? 31.752 -22.809 -15.626 1.00 83.69 428 ALA A O 1
ATOM 2596 N N . ASP A 1 351 ? 32.547 -24.571 -14.461 1.00 74.82 429 ASP A N 1
ATOM 2597 C CA . ASP A 1 351 ? 31.779 -25.546 -15.230 1.00 76.26 429 ASP A CA 1
ATOM 2598 C C . ASP A 1 351 ? 30.294 -25.244 -15.146 1.00 78.46 429 ASP A C 1
ATOM 2599 O O . ASP A 1 351 ? 29.579 -25.280 -16.154 1.00 77.62 429 ASP A O 1
ATOM 2604 N N . GLN A 1 352 ? 29.813 -24.950 -13.939 1.00 85.13 430 GLN A N 1
ATOM 2605 C CA . GLN A 1 352 ? 28.402 -24.619 -13.773 1.00 90.22 430 GLN A CA 1
ATOM 2606 C C . GLN A 1 352 ? 28.011 -23.349 -14.518 1.00 93.79 430 GLN A C 1
ATOM 2607 O O . GLN A 1 352 ? 26.828 -23.171 -14.830 1.00 92.75 430 GLN A O 1
ATOM 2613 N N . ASN A 1 353 ? 28.965 -22.465 -14.817 1.00 98.46 431 ASN A N 1
ATOM 2614 C CA . ASN A 1 353 ? 28.639 -21.359 -15.715 1.00 101.93 431 ASN A CA 1
ATOM 2615 C C . ASN A 1 353 ? 28.577 -21.798 -17.176 1.00 113.36 431 ASN A C 1
ATOM 2616 O O . ASN A 1 353 ? 27.757 -21.273 -17.940 1.00 112.29 431 ASN A O 1
ATOM 2621 N N . SER A 1 354 ? 29.426 -22.747 -17.582 1.00 126.45 432 SER A N 1
ATOM 2622 C CA . SER A 1 354 ? 29.458 -23.171 -18.980 1.00 127.47 432 SER A CA 1
ATOM 2623 C C . SER A 1 354 ? 28.190 -23.928 -19.356 1.00 130.17 432 SER A C 1
ATOM 2624 O O . SER A 1 354 ? 27.504 -23.572 -20.321 1.00 128.97 432 SER A O 1
ATOM 2627 N N . ALA A 1 355 ? 27.873 -24.987 -18.615 1.00 134.33 433 ALA A N 1
ATOM 2628 C CA . ALA A 1 355 ? 26.625 -25.724 -18.809 1.00 137.93 433 ALA A CA 1
ATOM 2629 C C . ALA A 1 355 ? 25.604 -25.141 -17.844 1.00 142.51 433 ALA A C 1
ATOM 2630 O O . ALA A 1 355 ? 25.445 -25.607 -16.714 1.00 139.57 433 ALA A O 1
ATOM 2632 N N . TRP A 1 356 ? 24.908 -24.097 -18.285 1.00 151.21 434 TRP A N 1
ATOM 2633 C CA . TRP A 1 356 ? 24.009 -23.355 -17.414 1.00 157.82 434 TRP A CA 1
ATOM 2634 C C . TRP A 1 356 ? 22.558 -23.530 -17.847 1.00 167.05 434 TRP A C 1
ATOM 2635 O O . TRP A 1 356 ? 22.259 -23.722 -19.029 1.00 169.46 434 TRP A O 1
ATOM 2646 N N . SER A 1 357 ? 21.660 -23.453 -16.859 1.00 173.59 435 SER A N 1
ATOM 2647 C CA . SER A 1 357 ? 20.251 -23.756 -17.087 1.00 177.66 435 SER A CA 1
ATOM 2648 C C . SER A 1 357 ? 19.595 -22.741 -18.015 1.00 182.35 435 SER A C 1
ATOM 2649 O O . SER A 1 357 ? 18.751 -23.107 -18.843 1.00 184.98 435 SER A O 1
ATOM 2652 N N . HIS A 1 358 ? 19.951 -21.459 -17.872 1.00 180.33 436 HIS A N 1
ATOM 2653 C CA . HIS A 1 358 ? 19.481 -20.366 -18.720 1.00 177.63 436 HIS A CA 1
ATOM 2654 C C . HIS A 1 358 ? 17.986 -20.124 -18.533 1.00 177.80 436 HIS A C 1
ATOM 2655 O O . HIS A 1 358 ? 17.166 -20.736 -19.230 1.00 178.42 436 HIS A O 1
ATOM 2662 N N . PRO A 1 359 ? 17.590 -19.252 -17.597 1.00 175.55 437 PRO A N 1
ATOM 2663 C CA . PRO A 1 359 ? 16.168 -18.907 -17.470 1.00 171.81 437 PRO A CA 1
ATOM 2664 C C . PRO A 1 359 ? 15.794 -17.627 -18.207 1.00 165.35 437 PRO A C 1
ATOM 2665 O O . PRO A 1 359 ? 14.726 -17.057 -17.962 1.00 167.81 437 PRO A O 1
ATOM 2669 N N . GLN A 1 360 ? 16.661 -17.163 -19.104 1.00 154.37 438 GLN A N 1
ATOM 2670 C CA . GLN A 1 360 ? 16.352 -16.002 -19.939 1.00 144.74 438 GLN A CA 1
ATOM 2671 C C . GLN A 1 360 ? 17.011 -16.125 -21.312 1.00 138.99 438 GLN A C 1
ATOM 2672 O O . GLN A 1 360 ? 18.101 -15.600 -21.544 1.00 134.35 438 GLN A O 1
#

Radius of gyration: 20.76 Å; Cα contacts (8 Å, |Δi|>4): 701; chains: 1; bounding box: 59×52×48 Å

Organism: Salmonella typhimurium (strain LT2 / SGSC1412 / ATCC 700720) (NCBI:txid99287)

Nearest PDB structures (foldseek):
  6sdx-assembly1_A  TM=1.003E+00  e=1.082E-73  Salmonella enterica subsp. enterica serovar Typhimurium
  6rae-assembly1_A  TM=9.896E-01  e=2.150E-64  Salmonella enterica subsp. enterica serovar Typhimurium str. SL1344
  6rad-assembly1_A  TM=9.940E-01  e=3.035E-62  Salmonella enterica subsp. enterica serovar Typhimurium str. SL1344
  5ybh-assembly2_B  TM=9.737E-01  e=1.118E-46  Shigella flexneri
  5ybi-assembly1_A  TM=9.715E-01  e=3.270E-46  Shigella flexneri

B-factor: mean 79.32, std 28.22, range [39.19, 184.98]